Protein 3FEI (pdb70)

Organism: Homo sapiens (NCBI:txid9606)

B-factor: mean 52.92, std 10.83, range [32.04, 106.01]

Foldseek 3Di:
DPPCQLVQLLVLLVVQDLDFLVNLCVLVCAQEDQDDVSQPVVHVDDLQNVLVQVLVVLVSQLVSLLSSQCRRPPRVVDDPVQNCLLSLQLSQLLVLLRQLSQDDLFFGADPSSNHTYGLVSLCPDDPPRSVQCPVSNVLSHVSVVLVDGSSLSSLLSNLSRLDLPRPPHDCSPSSVVSNVSSLVVSVVVCCVVPVPCPCSSVVSVVSSVVSSVVVVVNLVRLVVCCVPPPSHDHDPVVCVSSPPDD/DVVVVVVD

InterPro domains:
  IPR000536 Nuclear hormone receptor, ligand-binding domain [PF00104] (270-448)
  IPR000536 Nuclear hormone receptor, ligand-binding domain [PS51843] (239-466)
  IPR000536 Nuclear hormone receptor, ligand-binding domain [SM00430] (278-437)
  IPR001628 Zinc finger, nuclear hormone receptor-type [PF00105] (101-167)
  IPR001628 Zinc finger, nuclear hormone receptor-type [PR00047] (102-118)
  IPR001628 Zinc finger, nuclear hormone receptor-type [PR00047] (118-133)
  IPR001628 Zinc finger, nuclear hormone receptor-type [PR00047] (150-158)
  IPR001628 Zinc finger, nuclear hormone receptor-type [PR00047] (158-166)
  IPR001628 Zinc finger, nuclear hormone receptor-type [PS00031] (102-128)
  IPR001628 Zinc finger, nuclear hormone receptor-type [PS51030] (99-173)
  IPR001628 Zinc finger, nuclear hormone receptor-type [SM00399] (99-169)
  IPR001723 Nuclear hormone receptor [PR00398] (162-172)
  IPR001723 Nuclear hormone receptor [PR00398] (279-300)
  IPR001723 Nuclear hormone receptor [PR00398] (300-316)
  IPR001723 Nuclear hormone receptor [PR00398] (368-383)
  IPR001723 Nuclear hormone receptor [PR00398] (425-442)
  IPR003074 Peroxisome proliferator-activated receptor [PR01288] (192-206)
  IPR003074 Peroxisome proliferator-activated receptor [PR01288] (206-225)
  IPR003074 Peroxisome proliferator-activated receptor [PR01288] (318-331)
  IPR003074 Peroxisome proliferator-activated receptor [PR01288] (335-350)

Nearest PDB structures (foldseek):
  3fei-assembly1_A  TM=1.004E+00  e=3.964E-35  Homo sapiens
  3g8i-assembly1_A  TM=1.002E+00  e=1.044E-31  Homo sapiens
  2rew-assembly1_A  TM=9.912E-01  e=1.569E-31  Homo sapiens
  7bq1-assembly1_A  TM=9.887E-01  e=1.433E-31  Homo sapiens
  6lxc-assembly1_A  TM=9.859E-01  e=2.700E-31  Homo sapiens

Radius of gyration: 18.12 Å; Cα contacts (8 Å, |Δi|>4): 294; chains: 2; bounding box: 44×36×51 Å

Secondary structure (DSSP, 8-state):
--SSHHHHHHHHHHHH-S--HHHHHHHH--EEE-SHHHHHHH---HHHHHHHHHHHHHHHHHHHHHHHHHTSTTTTTS-HHHHHHHHHHHHHHHHHHHHGGGB-SSEEEEGGGTEEEEHHHHHTSSTTGGGSSHHHHHHHHHHHTT---HHHHHHHHHHHHS-TTSTT-S-HHHHHHHHHHHHHHHHHHHHHHSTT-TTHHHHHHHHHHHHHHHHHHHHHHHHHHHHH-TT----HHHHHHHTT--/-HHHHHH-

Sequence (254 aa):
DLKSLAKRIYEAYLKNFNMNKVKARVILSPFVIHDMETLCMAEKEAEVRIFHCCQCTSVETVTELTEFAKAIPGFANLDLNDQVTLLKYGVYEAIFAMLSSVMNKDGMLVAYGNGFITREFLKSLRKPFCDIMEPKFDFAMKFNALELDDSDISLFVAAIICCGDRPGLLNVGHIEKMQEGIVHVLRLHLQSNHPDDIFLFPKLLQKMADLRQLVTEHAQLVQIIKKTESDAALHPLLQEIYRDMYHQLLRYLL

CATH classification: 1.10.565.10

Structure (mmCIF, N/CA/C/O backbone):
data_3FEI
#
_entry.id   3FEI
#
_cell.length_a   42.528
_cell.length_b   75.705
_cell.length_c   97.891
_cell.angle_alpha   90.00
_cell.angle_beta   90.00
_cell.angle_gamma   90.00
#
_symmetry.space_group_name_H-M   'P 21 21 21'
#
loop_
_entity.id
_entity.type
_entity.pdbx_description
1 polymer 'Peroxisome proliferator-activated receptor alpha'
2 polymer 'Peptide motif 5 of Nuclear receptor coactivator 1'
3 non-polymer '(2S)-3-(4-{[2-(4-chlorophenyl)-1,3-thiazol-4-yl]methoxy}-2-methylphenyl)-2-ethoxypropanoic acid'
4 water water
#
loop_
_atom_site.group_PDB
_atom_site.id
_atom_site.type_symbol
_atom_site.label_atom_id
_atom_site.label_alt_id
_atom_site.label_comp_id
_atom_site.label_asym_id
_atom_site.label_entity_id
_atom_site.label_seq_id
_atom_site.pdbx_PDB_ins_code
_atom_site.Cartn_x
_atom_site.Cartn_y
_atom_site.Cartn_z
_atom_site.occupancy
_atom_site.B_iso_or_equiv
_atom_site.auth_seq_id
_atom_site.auth_comp_id
_atom_site.auth_asym_id
_atom_site.auth_atom_id
_atom_site.pdbx_PDB_model_num
ATOM 1 N N . ASP A 1 1 ? 34.150 21.100 -1.257 1.00 73.71 202 ASP A N 1
ATOM 2 C CA . ASP A 1 1 ? 33.118 21.370 -0.199 1.00 73.70 202 ASP A CA 1
ATOM 3 C C . ASP A 1 1 ? 33.544 20.949 1.238 1.00 73.15 202 ASP A C 1
ATOM 4 O O . ASP A 1 1 ? 34.713 20.592 1.486 1.00 73.13 202 ASP A O 1
ATOM 9 N N . LEU A 1 2 ? 32.584 20.982 2.165 1.00 72.07 203 LEU A N 1
ATOM 10 C CA . LEU A 1 2 ? 32.876 21.018 3.601 1.00 70.90 203 LEU A CA 1
ATOM 11 C C . LEU A 1 2 ? 32.283 19.889 4.449 1.00 69.52 203 LEU A C 1
ATOM 12 O O . LEU A 1 2 ? 31.840 20.114 5.584 1.00 69.18 203 LEU A O 1
ATOM 17 N N . LYS A 1 3 ? 32.291 18.671 3.914 1.00 67.87 204 LYS A N 1
ATOM 18 C CA . LYS A 1 3 ? 31.804 17.517 4.677 1.00 66.06 204 LYS A CA 1
ATOM 19 C C . LYS A 1 3 ? 32.868 17.013 5.664 1.00 64.12 204 LYS A C 1
ATOM 20 O O . LYS A 1 3 ? 32.537 16.368 6.664 1.00 63.99 204 LYS A O 1
ATOM 26 N N . SER A 1 4 ? 34.133 17.335 5.383 1.00 61.66 205 SER A N 1
ATOM 27 C CA . SER A 1 4 ? 35.267 16.883 6.200 1.00 59.29 205 SER A CA 1
ATOM 28 C C . SER A 1 4 ? 35.841 17.974 7.121 1.00 57.72 205 SER A C 1
ATOM 29 O O . SER A 1 4 ? 36.781 17.719 7.881 1.00 57.24 205 SER A O 1
ATOM 32 N N . LEU A 1 5 ? 35.267 19.174 7.042 1.00 55.57 206 LEU A N 1
ATOM 33 C CA . LEU A 1 5 ? 35.788 20.374 7.709 1.00 54.24 206 LEU A CA 1
ATOM 34 C C . LEU A 1 5 ? 35.741 20.307 9.252 1.00 52.94 206 LEU A C 1
ATOM 35 O O . LEU A 1 5 ? 36.725 20.635 9.927 1.00 52.67 206 LEU A O 1
ATOM 40 N N . ALA A 1 6 ? 34.598 19.889 9.789 1.00 51.16 207 ALA A N 1
ATOM 41 C CA . ALA A 1 6 ? 34.412 19.751 11.221 1.00 50.04 207 ALA A CA 1
ATOM 42 C C . ALA A 1 6 ? 35.393 18.735 11.790 1.00 49.41 207 ALA A C 1
ATOM 43 O O . ALA A 1 6 ? 36.025 18.989 12.818 1.00 48.91 207 ALA A O 1
ATOM 45 N N . LYS A 1 7 ? 35.518 17.595 11.109 1.00 48.65 208 LYS A N 1
ATOM 46 C CA . LYS A 1 7 ? 36.423 16.529 11.521 1.00 48.25 208 LYS A CA 1
ATOM 47 C C . LYS A 1 7 ? 37.866 17.027 11.609 1.00 47.22 208 LYS A C 1
ATOM 48 O O . LYS A 1 7 ? 38.546 16.785 12.600 1.00 47.21 208 LYS A O 1
ATOM 54 N N . ARG A 1 8 ? 38.315 17.723 10.569 1.00 45.94 209 ARG A N 1
ATOM 55 C CA . ARG A 1 8 ? 39.671 18.250 10.513 1.00 45.12 209 ARG A CA 1
ATOM 56 C C . ARG A 1 8 ? 39.983 19.260 11.606 1.00 43.53 209 ARG A C 1
ATOM 57 O O . ARG A 1 8 ? 41.091 19.255 12.144 1.00 42.70 209 ARG A O 1
ATOM 65 N N . ILE A 1 9 ? 39.009 20.127 11.900 1.00 42.04 210 ILE A N 1
ATOM 66 C CA . ILE A 1 9 ? 39.168 21.212 12.873 1.00 40.66 210 ILE A CA 1
ATOM 67 C C . ILE A 1 9 ? 39.203 20.635 14.285 1.00 40.17 210 ILE A C 1
ATOM 68 O O . ILE A 1 9 ? 40.052 21.011 15.085 1.00 40.36 210 ILE A O 1
ATOM 73 N N . TYR A 1 10 ? 38.305 19.694 14.557 1.00 39.21 211 TYR A N 1
ATOM 74 C CA . TYR A 1 10 ? 38.225 19.029 15.841 1.00 38.98 211 TYR A CA 1
ATOM 75 C C . TYR A 1 10 ? 39.462 18.176 16.127 1.00 39.74 211 TYR A C 1
ATOM 76 O O . TYR A 1 10 ? 40.006 18.190 17.241 1.00 39.56 211 TYR A O 1
ATOM 85 N N . GLU A 1 11 ? 39.908 17.438 15.121 1.00 40.15 212 GLU A N 1
ATOM 86 C CA . GLU A 1 11 ? 41.123 16.662 15.244 1.00 40.83 212 GLU A CA 1
ATOM 87 C C . GLU A 1 11 ? 42.323 17.580 15.471 1.00 40.14 212 GLU A C 1
ATOM 88 O O . GLU A 1 11 ? 43.160 17.304 16.332 1.00 40.88 212 GLU A O 1
ATOM 94 N N . ALA A 1 12 ? 42.396 18.687 14.738 1.00 39.21 213 ALA A N 1
ATOM 95 C CA . ALA A 1 12 ? 43.477 19.655 14.938 1.00 38.63 213 ALA A CA 1
ATOM 96 C C . ALA A 1 12 ? 43.478 20.247 16.356 1.00 38.39 213 ALA A C 1
ATOM 97 O O . ALA A 1 12 ? 44.537 20.559 16.904 1.00 38.75 213 ALA A O 1
ATOM 99 N N . TYR A 1 13 ? 42.289 20.428 16.923 1.00 38.02 214 TYR A N 1
ATOM 100 C CA . TYR A 1 13 ? 42.118 21.000 18.250 1.00 37.82 214 TYR A CA 1
ATOM 101 C C . TYR A 1 13 ? 42.609 20.019 19.304 1.00 37.88 214 TYR A C 1
ATOM 102 O O . TYR A 1 13 ? 43.371 20.392 20.179 1.00 38.46 214 TYR A O 1
ATOM 111 N N . LEU A 1 14 ? 42.180 18.768 19.207 1.00 37.89 215 LEU A N 1
ATOM 112 C CA . LEU A 1 14 ? 42.593 17.737 20.145 1.00 38.20 215 LEU A CA 1
ATOM 113 C C . LEU A 1 14 ? 44.106 17.471 20.137 1.00 38.75 215 LEU A C 1
ATOM 114 O O . LEU A 1 14 ? 44.711 17.281 21.210 1.00 38.22 215 LEU A O 1
ATOM 119 N N . LYS A 1 15 ? 44.707 17.492 18.946 1.00 39.41 216 LYS A N 1
ATOM 120 C CA . LYS A 1 15 ? 46.146 17.250 18.772 1.00 40.61 216 LYS A CA 1
ATOM 121 C C . LYS A 1 15 ? 47.034 18.385 19.256 1.00 41.20 216 LYS A C 1
ATOM 122 O O . LYS A 1 15 ? 48.170 18.156 19.678 1.00 41.28 216 LYS A O 1
ATOM 128 N N . ASN A 1 16 ? 46.536 19.614 19.170 1.00 41.83 217 ASN A N 1
ATOM 129 C CA . ASN A 1 16 ? 47.395 20.773 19.387 1.00 42.36 217 ASN A CA 1
ATOM 130 C C . ASN A 1 16 ? 47.283 21.427 20.745 1.00 42.39 217 ASN A C 1
ATOM 131 O O . ASN A 1 16 ? 48.177 22.158 21.141 1.00 42.24 217 ASN A O 1
ATOM 136 N N . PHE A 1 17 ? 46.188 21.189 21.456 1.00 43.12 218 PHE A N 1
ATOM 137 C CA . PHE A 1 17 ? 45.988 21.874 22.735 1.00 44.11 218 PHE A CA 1
ATOM 138 C C . PHE A 1 17 ? 46.195 20.924 23.904 1.00 45.40 218 PHE A C 1
ATOM 139 O O . PHE A 1 17 ? 45.412 19.997 24.084 1.00 45.88 218 PHE A O 1
ATOM 147 N N . ASN A 1 18 ? 47.260 21.151 24.681 1.00 47.33 219 ASN A N 1
ATOM 148 C CA . ASN A 1 18 ? 47.583 20.306 25.849 1.00 48.86 219 ASN A CA 1
ATOM 149 C C . ASN A 1 18 ? 46.417 20.188 26.829 1.00 48.61 219 ASN A C 1
ATOM 150 O O . ASN A 1 18 ? 46.180 19.131 27.396 1.00 49.09 219 ASN A O 1
ATOM 155 N N . MET A 1 19 ? 45.664 21.267 26.985 1.00 48.72 220 MET A N 1
ATOM 156 C CA . MET A 1 19 ? 44.469 21.255 27.829 1.00 49.01 220 MET A CA 1
ATOM 157 C C . MET A 1 19 ? 43.193 21.307 26.984 1.00 48.87 220 MET A C 1
ATOM 158 O O . MET A 1 19 ? 43.136 22.038 25.990 1.00 49.45 220 MET A O 1
ATOM 163 N N . ASN A 1 20 ? 42.191 20.516 27.370 1.00 48.59 221 ASN A N 1
ATOM 164 C CA . ASN A 1 20 ? 40.841 20.589 26.786 1.00 48.09 221 ASN A CA 1
ATOM 165 C C . ASN A 1 20 ? 39.745 20.494 27.848 1.00 47.84 221 ASN A C 1
ATOM 166 O O . ASN A 1 20 ? 40.039 20.329 29.036 1.00 47.77 221 ASN A O 1
ATOM 171 N N . LYS A 1 21 ? 38.488 20.601 27.430 1.00 47.27 222 LYS A N 1
ATOM 172 C CA . LYS A 1 21 ? 37.406 20.655 28.397 1.00 46.93 222 LYS A CA 1
ATOM 173 C C . LYS A 1 21 ? 37.186 19.336 29.147 1.00 46.96 222 LYS A C 1
ATOM 174 O O . LYS A 1 21 ? 36.873 19.366 30.327 1.00 46.12 222 LYS A O 1
ATOM 180 N N . VAL A 1 22 ? 37.369 18.191 28.482 1.00 47.21 223 VAL A N 1
ATOM 181 C CA . VAL A 1 22 ? 37.241 16.906 29.184 1.00 47.68 223 VAL A CA 1
ATOM 182 C C . VAL A 1 22 ? 38.328 16.760 30.253 1.00 47.91 223 VAL A C 1
ATOM 183 O O . VAL A 1 22 ? 38.028 16.423 31.393 1.00 48.24 223 VAL A O 1
ATOM 187 N N . LYS A 1 23 ? 39.576 17.025 29.889 1.00 48.19 224 LYS A N 1
ATOM 188 C CA . LYS A 1 23 ? 40.676 16.975 30.843 1.00 48.90 224 LYS A CA 1
ATOM 189 C C . LYS A 1 23 ? 40.473 17.960 32.001 1.00 49.87 224 LYS A C 1
ATOM 190 O O . LYS A 1 23 ? 40.607 17.586 33.170 1.00 50.13 224 LYS A O 1
ATOM 196 N N . ALA A 1 24 ? 40.131 19.203 31.673 1.00 50.43 225 ALA A N 1
ATOM 197 C CA . ALA A 1 24 ? 39.951 20.239 32.677 1.00 51.33 225 ALA A CA 1
ATOM 198 C C . ALA A 1 24 ? 38.784 19.917 33.609 1.00 52.24 225 ALA A C 1
ATOM 199 O O . ALA A 1 24 ? 38.864 20.140 34.817 1.00 52.13 225 ALA A O 1
ATOM 201 N N . ARG A 1 25 ? 37.704 19.379 33.053 1.00 53.24 226 ARG A N 1
ATOM 202 C CA . ARG A 1 25 ? 36.534 19.106 33.869 1.00 54.60 226 ARG A CA 1
ATOM 203 C C . ARG A 1 25 ? 36.703 17.936 34.855 1.00 55.11 226 ARG A C 1
ATOM 204 O O . ARG A 1 25 ? 36.188 18.011 35.972 1.00 55.47 226 ARG A O 1
ATOM 212 N N . VAL A 1 26 ? 37.438 16.886 34.475 1.00 55.35 227 VAL A N 1
ATOM 213 C CA . VAL A 1 26 ? 37.647 15.761 35.396 1.00 55.72 227 VAL A CA 1
ATOM 214 C C . VAL A 1 26 ? 38.730 16.037 36.452 1.00 56.32 227 VAL A C 1
ATOM 215 O O . VAL A 1 26 ? 38.732 15.417 37.511 1.00 56.55 227 VAL A O 1
ATOM 219 N N . ILE A 1 27 ? 39.634 16.973 36.176 1.00 57.06 228 ILE A N 1
ATOM 220 C CA . ILE A 1 27 ? 40.571 17.427 37.200 1.00 57.71 228 ILE A CA 1
ATOM 221 C C . ILE A 1 27 ? 39.852 18.320 38.211 1.00 58.64 228 ILE A C 1
ATOM 222 O O . ILE A 1 27 ? 40.044 18.167 39.419 1.00 59.07 228 ILE A O 1
ATOM 227 N N . LEU A 1 28 ? 39.019 19.238 37.719 1.00 59.46 229 LEU A N 1
ATOM 228 C CA . LEU A 1 28 ? 38.270 20.152 38.584 1.00 60.16 229 LEU A CA 1
ATOM 229 C C . LEU A 1 28 ? 37.154 19.460 39.379 1.00 61.02 229 LEU A C 1
ATOM 230 O O . LEU A 1 28 ? 36.885 19.836 40.521 1.00 60.97 229 LEU A O 1
ATOM 235 N N . SER A 1 29 ? 36.520 18.458 38.768 1.00 61.77 230 SER A N 1
ATOM 236 C CA . SER A 1 29 ? 35.282 17.877 39.284 1.00 62.64 230 SER A CA 1
ATOM 237 C C . SER A 1 29 ? 35.432 16.386 39.565 1.00 62.98 230 SER A C 1
ATOM 238 O O . SER A 1 29 ? 36.136 15.671 38.845 1.00 63.34 230 SER A O 1
ATOM 241 N N . PRO A 1 37 ? 45.274 18.546 42.445 1.00 72.76 238 PRO A N 1
ATOM 242 C CA . PRO A 1 37 ? 45.897 19.845 42.177 1.00 72.46 238 PRO A CA 1
ATOM 243 C C . PRO A 1 37 ? 46.280 20.616 43.451 1.00 72.32 238 PRO A C 1
ATOM 244 O O . PR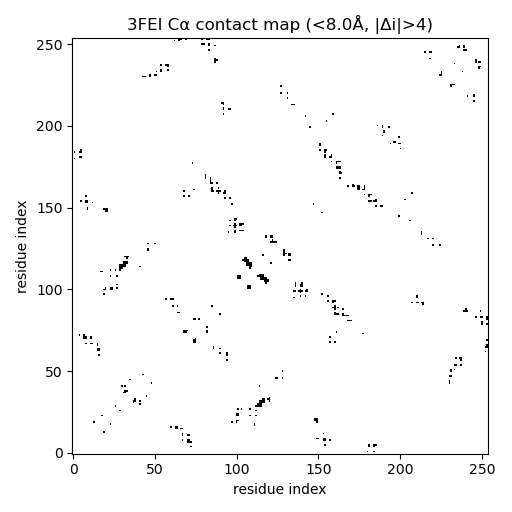O A 1 37 ? 45.462 20.770 44.366 1.00 72.10 238 PRO A O 1
ATOM 248 N N . PHE A 1 38 ? 47.525 21.089 43.487 1.00 72.23 239 PHE A N 1
ATOM 249 C CA . PHE A 1 38 ? 48.044 21.937 44.565 1.00 72.02 239 PHE A CA 1
ATOM 250 C C . PHE A 1 38 ? 47.339 23.297 44.580 1.00 71.66 239 PHE A C 1
ATOM 251 O O . PHE A 1 38 ? 47.348 24.022 43.578 1.00 71.61 239 PHE A O 1
ATOM 259 N N . VAL A 1 39 ? 46.740 23.641 45.718 1.00 71.20 240 VAL A N 1
ATOM 260 C CA . VAL A 1 39 ? 45.998 24.899 45.851 1.00 70.65 240 VAL A CA 1
ATOM 261 C C . VAL A 1 39 ? 46.914 26.086 46.160 1.00 70.61 240 VAL A C 1
ATOM 262 O O . VAL A 1 39 ? 47.752 26.015 47.062 1.00 70.17 240 VAL A O 1
ATOM 266 N N . ILE A 1 40 ? 46.752 27.159 45.384 1.00 70.50 241 ILE A N 1
ATOM 267 C CA . ILE A 1 40 ? 47.404 28.435 45.663 1.00 70.46 241 ILE A CA 1
ATOM 268 C C . ILE A 1 40 ? 46.355 29.427 46.171 1.00 70.76 241 ILE A C 1
ATOM 269 O O . ILE A 1 40 ? 45.462 29.849 45.420 1.00 70.54 241 ILE A O 1
ATOM 274 N N . HIS A 1 41 ? 46.464 29.775 47.455 1.00 71.01 242 HIS A N 1
ATOM 275 C CA . HIS A 1 41 ? 45.463 30.607 48.139 1.00 71.36 242 HIS A CA 1
ATOM 276 C C . HIS A 1 41 ? 46.105 31.759 48.916 1.00 71.41 242 HIS A C 1
ATOM 277 O O . HIS A 1 41 ? 45.402 32.628 49.443 1.00 70.93 242 HIS A O 1
ATOM 284 N N . ASP A 1 42 ? 47.439 31.738 48.987 1.00 71.83 243 ASP A N 1
ATOM 285 C CA . ASP A 1 42 ? 48.235 32.764 49.668 1.00 72.18 243 ASP A CA 1
ATOM 286 C C . ASP A 1 42 ? 49.636 32.851 49.070 1.00 72.64 243 ASP A C 1
ATOM 287 O O . ASP A 1 42 ? 49.956 32.133 48.118 1.00 72.66 243 ASP A O 1
ATOM 292 N N . MET A 1 43 ? 50.466 33.719 49.646 1.00 73.47 244 MET A N 1
ATOM 293 C CA . MET A 1 43 ? 51.848 33.926 49.195 1.00 74.29 244 MET A CA 1
ATOM 294 C C . MET A 1 43 ? 52.778 32.724 49.388 1.00 74.59 244 MET A C 1
ATOM 295 O O . MET A 1 43 ? 53.617 32.441 48.531 1.00 74.51 244 MET A O 1
ATOM 300 N N . GLU A 1 44 ? 52.627 32.025 50.510 1.00 75.22 245 GLU A N 1
ATOM 301 C CA . GLU A 1 44 ? 53.435 30.836 50.802 1.00 75.81 245 GLU A CA 1
ATOM 302 C C . GLU A 1 44 ? 53.184 29.721 49.779 1.00 75.82 245 GLU A C 1
ATOM 303 O O . GLU A 1 44 ? 54.133 29.108 49.277 1.00 75.84 245 GLU A O 1
ATOM 309 N N . THR A 1 45 ? 51.910 29.470 49.473 1.00 76.03 246 THR A N 1
ATOM 310 C CA . THR A 1 45 ? 51.535 28.484 48.445 1.00 76.19 246 THR A CA 1
ATOM 311 C C . THR A 1 45 ? 51.985 28.893 47.037 1.00 76.35 246 THR A C 1
ATOM 312 O O . THR A 1 45 ? 52.395 28.043 46.236 1.00 76.46 246 THR A O 1
ATOM 316 N N . LEU A 1 46 ? 51.931 30.194 46.752 1.00 76.35 247 LEU A N 1
ATOM 317 C CA . LEU A 1 46 ? 52.463 30.724 45.503 1.00 76.55 247 LEU A CA 1
ATOM 318 C C . LEU A 1 46 ? 53.945 30.373 45.305 1.00 76.82 247 LEU A C 1
ATOM 319 O O . LEU A 1 46 ? 54.365 30.021 44.196 1.00 76.82 247 LEU A O 1
ATOM 324 N N . CYS A 1 47 ? 54.720 30.460 46.387 1.00 77.09 248 CYS A N 1
ATOM 325 C CA . CYS A 1 47 ? 56.171 30.247 46.346 1.00 77.17 248 CYS A CA 1
ATOM 326 C C . CYS A 1 47 ? 56.572 28.775 46.252 1.00 77.50 248 CYS A C 1
ATOM 327 O O . CYS A 1 47 ? 57.585 28.453 45.626 1.00 77.46 248 CYS A O 1
ATOM 330 N N . MET A 1 48 ? 55.788 27.900 46.885 1.00 77.93 249 MET A N 1
ATOM 331 C CA . MET A 1 48 ? 55.926 26.443 46.734 1.00 78.53 249 MET A CA 1
ATOM 332 C C . MET A 1 48 ? 55.713 25.994 45.282 1.00 78.59 249 MET A C 1
ATOM 333 O O . MET A 1 48 ? 56.476 25.178 44.757 1.00 78.44 249 MET A O 1
ATOM 338 N N . ALA A 1 49 ? 54.673 26.539 44.648 1.00 78.82 250 ALA A N 1
ATOM 339 C CA . ALA A 1 49 ? 54.328 26.218 43.259 1.00 79.10 250 ALA A CA 1
ATOM 340 C C . ALA A 1 49 ? 55.280 26.874 42.255 1.00 79.39 250 ALA A C 1
ATOM 341 O O . ALA A 1 49 ? 55.354 26.465 41.095 1.00 79.51 250 ALA A O 1
ATOM 343 N N . GLU A 1 50 ? 56.010 27.885 42.722 1.00 79.84 251 GLU A N 1
ATOM 344 C CA . GLU A 1 50 ? 56.910 28.684 41.892 1.00 80.07 251 GLU A CA 1
ATOM 345 C C . GLU A 1 50 ? 58.301 28.057 41.771 1.00 79.93 251 GLU A C 1
ATOM 346 O O . GLU A 1 50 ? 58.482 27.024 41.123 1.00 79.76 251 GLU A O 1
ATOM 352 N N . LYS A 1 65 ? 61.620 40.947 42.289 1.00 72.65 266 LYS A N 1
ATOM 353 C CA . LYS A 1 65 ? 60.877 39.720 41.992 1.00 72.60 266 LYS A CA 1
ATOM 354 C C . LYS A 1 65 ? 59.597 39.619 42.841 1.00 72.13 266 LYS A C 1
ATOM 355 O O . LYS A 1 65 ? 59.399 38.631 43.550 1.00 72.22 266 LYS A O 1
ATOM 361 N N . GLU A 1 66 ? 58.742 40.642 42.767 1.00 71.60 267 GLU A N 1
ATOM 362 C CA . GLU A 1 66 ? 57.521 40.737 43.587 1.00 71.23 267 GLU A CA 1
ATOM 363 C C . GLU A 1 66 ? 56.422 39.744 43.163 1.00 71.08 267 GLU A C 1
ATOM 364 O O . GLU A 1 66 ? 56.435 39.236 42.035 1.00 71.32 267 GLU A O 1
ATOM 370 N N . ALA A 1 67 ? 55.474 39.486 44.068 1.00 70.47 268 ALA A N 1
ATOM 371 C CA . ALA A 1 67 ? 54.370 38.542 43.840 1.00 69.84 268 ALA A CA 1
ATOM 372 C C . ALA A 1 67 ? 53.541 38.845 42.584 1.00 69.36 268 ALA A C 1
ATOM 373 O O . ALA A 1 67 ? 53.657 38.137 41.578 1.00 69.45 268 ALA A O 1
ATOM 375 N N . GLU A 1 68 ? 52.714 39.889 42.651 1.00 68.47 269 GLU A N 1
ATOM 376 C CA . GLU A 1 68 ? 51.857 40.304 41.531 1.00 67.60 269 GLU A CA 1
ATOM 377 C C . GLU A 1 68 ? 52.579 40.270 40.178 1.00 67.11 269 GLU A C 1
ATOM 378 O O . GLU A 1 68 ? 52.012 39.831 39.174 1.00 67.04 269 GLU A O 1
ATOM 384 N N . VAL A 1 69 ? 53.828 40.727 40.175 1.00 66.31 270 VAL A N 1
ATOM 385 C CA . VAL A 1 69 ? 54.668 40.782 38.980 1.00 65.84 270 VAL A CA 1
ATOM 386 C C . VAL A 1 69 ? 55.046 39.388 38.465 1.00 65.64 270 VAL A C 1
ATOM 387 O O . VAL A 1 69 ? 55.252 39.188 37.261 1.00 65.65 270 VAL A O 1
ATOM 391 N N . ARG A 1 70 ? 55.150 38.433 39.384 1.00 65.35 271 ARG A N 1
ATOM 392 C CA . ARG A 1 70 ? 55.496 37.055 39.034 1.00 64.76 271 ARG A CA 1
ATOM 393 C C . ARG A 1 70 ? 54.278 36.277 38.510 1.00 63.93 271 ARG A C 1
ATOM 394 O O . ARG A 1 70 ? 54.431 35.371 37.695 1.00 64.06 271 ARG A O 1
ATOM 402 N N . ILE A 1 71 ? 53.084 36.648 38.971 1.00 62.74 272 ILE A N 1
ATOM 403 C CA . ILE A 1 71 ? 51.828 36.125 38.428 1.00 61.91 272 ILE A CA 1
ATOM 404 C C . ILE A 1 71 ? 51.564 36.650 37.001 1.00 61.40 272 ILE A C 1
ATOM 405 O O . ILE A 1 71 ? 51.201 35.884 36.095 1.00 61.50 272 ILE A O 1
ATOM 410 N N . PHE A 1 72 ? 51.755 37.957 36.830 1.00 60.40 273 PHE A N 1
ATOM 411 C CA . PHE A 1 72 ? 51.709 38.641 35.545 1.00 59.21 273 PHE A CA 1
ATOM 412 C C . PHE A 1 72 ? 52.609 37.928 34.537 1.00 58.96 273 PHE A C 1
ATOM 413 O O . PHE A 1 72 ? 52.203 37.679 33.398 1.00 58.47 273 PHE A O 1
ATOM 421 N N . HIS A 1 73 ? 53.825 37.594 34.974 1.00 58.63 274 HIS A N 1
ATOM 422 C CA . HIS A 1 73 ? 54.809 36.897 34.141 1.00 58.73 274 HIS A CA 1
ATOM 423 C C . HIS A 1 73 ? 54.349 35.477 33.798 1.00 58.00 274 HIS A C 1
ATOM 424 O O . HIS A 1 73 ? 54.640 34.985 32.712 1.00 58.01 274 HIS A O 1
ATOM 431 N N . CYS A 1 74 ? 53.636 34.842 34.731 1.00 57.41 275 CYS A N 1
ATOM 432 C CA . CYS A 1 74 ? 53.122 33.472 34.583 1.00 57.09 275 CYS A CA 1
ATOM 433 C C . CYS A 1 74 ? 52.004 33.357 33.550 1.00 56.00 275 CYS A C 1
ATOM 434 O O . CYS A 1 74 ? 51.949 32.389 32.790 1.00 56.10 275 CYS A O 1
ATOM 437 N N . CYS A 1 75 ? 51.095 34.331 33.556 1.00 54.71 276 CYS A N 1
ATOM 438 C CA . CYS A 1 75 ? 50.039 34.420 32.553 1.00 53.26 276 CYS A CA 1
ATOM 439 C C . CYS A 1 75 ? 50.630 34.574 31.148 1.00 52.62 276 CYS A C 1
ATOM 440 O O . CYS A 1 75 ? 50.165 33.952 30.202 1.00 51.90 276 CYS A O 1
ATOM 443 N N . GLN A 1 76 ? 51.674 35.384 31.026 1.00 52.19 277 GLN A N 1
ATOM 444 C CA . GLN A 1 76 ? 52.367 35.554 29.751 1.00 52.17 277 GLN A CA 1
ATOM 445 C C . GLN A 1 76 ? 52.913 34.244 29.220 1.00 51.85 277 GLN A C 1
ATOM 446 O O . GLN A 1 76 ? 52.745 33.938 28.043 1.00 52.15 277 GLN A O 1
ATOM 452 N N . CYS A 1 77 ? 53.571 33.476 30.089 1.00 51.02 278 CYS A N 1
ATOM 453 C CA . CYS A 1 77 ? 54.104 32.178 29.703 1.00 50.57 278 CYS A CA 1
ATOM 454 C C . CYS A 1 77 ? 53.021 31.296 29.084 1.00 49.11 278 CYS A C 1
ATOM 455 O O . CYS A 1 77 ? 53.210 30.772 27.979 1.00 48.90 278 CYS A O 1
ATOM 458 N N . THR A 1 78 ? 51.893 31.165 29.788 1.00 47.47 279 THR A N 1
ATOM 459 C CA . THR A 1 78 ? 50.725 30.422 29.310 1.00 46.16 279 THR A CA 1
ATOM 460 C C . THR A 1 78 ? 50.224 30.947 27.960 1.00 45.27 279 THR A C 1
ATOM 461 O O . THR A 1 78 ? 50.056 30.164 27.014 1.00 45.20 279 THR A O 1
ATOM 465 N N . SER A 1 79 ? 50.029 32.264 27.868 1.00 43.81 280 SER A N 1
ATOM 466 C CA . SER A 1 79 ? 49.683 32.924 26.600 1.00 42.79 280 SER A CA 1
ATOM 467 C C . SER A 1 79 ? 50.610 32.543 25.480 1.00 42.42 280 SER A C 1
ATOM 468 O O . SER A 1 79 ? 50.138 32.175 24.401 1.00 42.35 280 SER A O 1
ATOM 471 N N . VAL A 1 80 ? 51.919 32.662 25.733 1.00 41.80 281 VAL A N 1
ATOM 472 C CA . VAL A 1 80 ? 52.947 32.347 24.742 1.00 41.67 281 VAL A CA 1
ATOM 473 C C . VAL A 1 80 ? 52.819 30.894 24.277 1.00 41.50 281 VAL A C 1
ATOM 474 O O . VAL A 1 80 ? 52.853 30.617 23.068 1.00 41.61 281 VAL A O 1
ATOM 478 N N . GLU A 1 81 ? 52.642 29.977 25.227 1.00 40.91 282 GLU A N 1
ATOM 479 C CA . GLU A 1 81 ? 52.465 28.572 24.890 1.00 41.20 282 GLU A CA 1
ATOM 480 C C . GLU A 1 81 ? 51.185 28.352 24.077 1.00 40.75 282 GLU A C 1
ATOM 481 O O . GLU A 1 81 ? 51.220 27.676 23.053 1.00 40.76 282 GLU A O 1
ATOM 487 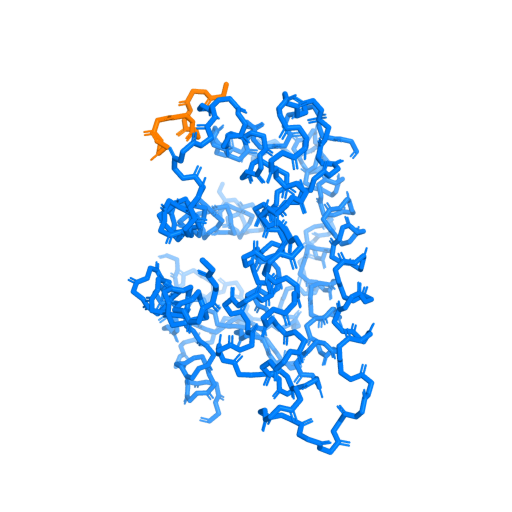N N . THR A 1 82 ? 50.076 28.946 24.525 1.00 39.84 283 THR A N 1
ATOM 488 C CA . THR A 1 82 ? 48.788 28.820 23.850 1.00 39.14 283 THR A CA 1
ATOM 489 C C . THR A 1 82 ? 48.813 29.349 22.405 1.00 38.80 283 THR A C 1
ATOM 490 O O . THR A 1 82 ? 48.240 28.734 21.513 1.00 37.50 283 THR A O 1
ATOM 494 N N . VAL A 1 83 ? 49.498 30.477 22.192 1.00 38.89 284 VAL A N 1
ATOM 495 C CA . VAL A 1 83 ? 49.673 31.070 20.865 1.00 38.52 284 VAL A CA 1
ATOM 496 C C . VAL A 1 83 ? 50.411 30.092 19.961 1.00 38.88 284 VAL A C 1
ATOM 497 O O . VAL A 1 83 ? 50.050 29.890 18.790 1.00 38.33 284 VAL A O 1
ATOM 501 N N . THR A 1 84 ? 51.457 29.498 20.536 1.00 39.36 285 THR A N 1
ATOM 502 C CA . THR A 1 84 ? 52.239 28.444 19.925 1.00 39.43 285 THR A CA 1
ATOM 503 C C . THR A 1 84 ? 51.303 27.314 19.472 1.00 39.09 285 THR A C 1
ATOM 504 O O . THR A 1 84 ? 51.360 26.883 18.317 1.00 39.18 285 THR A O 1
ATOM 508 N N . GLU A 1 85 ? 50.412 26.882 20.359 1.00 38.60 286 GLU A N 1
ATOM 509 C CA . GLU A 1 85 ? 49.399 25.876 20.006 1.00 38.86 286 GLU A CA 1
ATOM 510 C C . GLU A 1 85 ? 48.369 26.351 18.962 1.00 38.15 286 GLU A C 1
ATOM 511 O O . GLU A 1 85 ? 47.989 25.588 18.071 1.00 38.29 286 GLU A O 1
ATOM 517 N N . LEU A 1 86 ? 47.939 27.609 19.077 1.00 37.97 287 LEU A N 1
ATOM 518 C CA . LEU A 1 86 ? 46.938 28.223 18.190 1.00 37.71 287 LEU A CA 1
ATOM 519 C C . LEU A 1 86 ? 47.445 28.362 16.748 1.00 38.27 287 LEU A C 1
ATOM 520 O O . LEU A 1 86 ? 46.673 28.239 15.786 1.00 38.13 287 LEU A O 1
ATOM 525 N N . THR A 1 87 ? 48.746 28.637 16.624 1.00 38.83 288 THR A N 1
ATOM 526 C CA . THR A 1 87 ? 49.450 28.746 15.338 1.00 39.62 288 THR A CA 1
ATOM 527 C C . THR A 1 87 ? 49.418 27.420 14.578 1.00 39.32 288 THR A C 1
ATOM 528 O O . THR A 1 87 ? 49.076 27.383 13.396 1.00 38.80 288 THR A O 1
ATOM 532 N N . GLU A 1 88 ? 49.740 26.338 15.285 1.00 39.64 289 GLU A N 1
ATOM 533 C CA . GLU A 1 88 ? 49.636 24.984 14.737 1.00 40.09 289 GLU A CA 1
ATOM 534 C C . GLU A 1 88 ? 48.193 24.597 14.383 1.00 40.15 289 GLU A C 1
ATOM 535 O O . GLU A 1 88 ? 47.930 24.156 13.252 1.00 40.34 289 GLU A O 1
ATOM 541 N N . PHE A 1 89 ? 47.267 24.758 15.340 1.00 39.24 290 PHE A N 1
ATOM 542 C CA . PHE A 1 89 ? 45.833 24.594 15.067 1.00 38.26 290 PHE A CA 1
ATOM 543 C C . PHE A 1 89 ? 45.399 25.358 13.814 1.00 38.69 290 PHE A C 1
ATOM 544 O O . PHE A 1 89 ? 44.725 24.795 12.966 1.00 37.94 290 PHE A O 1
ATOM 552 N N . ALA A 1 90 ? 45.786 26.628 13.684 1.00 39.67 291 ALA A N 1
ATOM 553 C CA . ALA A 1 90 ? 45.383 27.411 12.495 1.00 40.96 291 ALA A CA 1
ATOM 554 C C . ALA A 1 90 ? 45.909 26.818 11.194 1.00 41.98 291 ALA A C 1
ATOM 555 O O . ALA A 1 90 ? 45.160 26.718 10.219 1.00 42.30 291 ALA A O 1
ATOM 557 N N . LYS A 1 91 ? 47.185 26.425 11.177 1.00 43.26 292 LYS A N 1
ATOM 558 C CA . LYS A 1 91 ? 47.800 25.865 9.963 1.00 45.02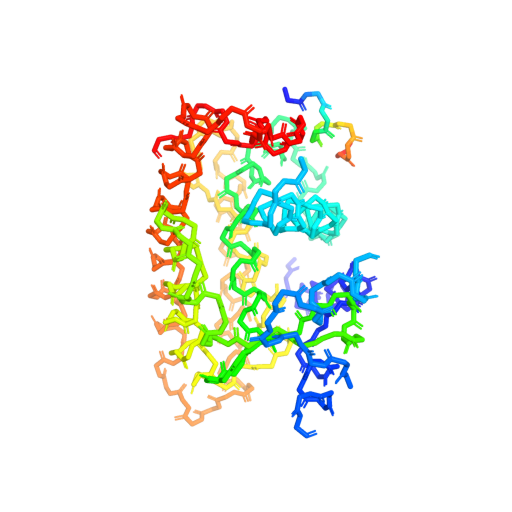 292 LYS A CA 1
ATOM 559 C C . LYS A 1 91 ? 47.035 24.651 9.464 1.00 45.53 292 LYS A C 1
ATOM 560 O O . LYS A 1 91 ? 46.972 24.400 8.261 1.00 45.86 292 LYS A O 1
ATOM 566 N N . ALA A 1 92 ? 46.409 23.937 10.399 1.00 46.37 293 ALA A N 1
ATOM 567 C CA . ALA A 1 92 ? 45.596 22.762 10.089 1.00 46.65 293 ALA A CA 1
ATOM 568 C C . ALA A 1 92 ? 44.147 23.067 9.684 1.00 47.10 293 ALA A C 1
ATOM 569 O O . ALA A 1 92 ? 43.432 22.159 9.252 1.00 47.22 293 ALA A O 1
ATOM 571 N N . ILE A 1 93 ? 43.705 24.313 9.822 1.00 47.58 294 ILE A N 1
ATOM 572 C CA . ILE A 1 93 ? 42.370 24.675 9.342 1.00 48.68 294 ILE A CA 1
ATOM 573 C C . ILE A 1 93 ? 42.410 24.751 7.807 1.00 49.86 294 ILE A C 1
ATOM 574 O O . ILE A 1 93 ? 43.169 25.551 7.249 1.00 49.68 294 ILE A O 1
ATOM 579 N N . PRO A 1 94 ? 41.600 23.911 7.124 1.00 51.09 295 PRO A N 1
ATOM 580 C CA . PRO A 1 94 ? 41.598 23.830 5.654 1.00 51.82 295 PRO A CA 1
ATOM 581 C C . PRO A 1 94 ? 41.485 25.201 4.989 1.00 52.18 295 PRO A C 1
ATOM 582 O O . PRO A 1 94 ? 40.529 25.937 5.248 1.00 52.73 295 PRO A O 1
ATOM 586 N N . GLY A 1 95 ? 42.465 25.539 4.156 1.00 52.66 296 GLY A N 1
ATOM 587 C CA . GLY A 1 95 ? 42.464 26.816 3.436 1.00 53.06 296 GLY A CA 1
ATOM 588 C C . GLY A 1 95 ? 43.332 27.896 4.062 1.00 53.52 296 GLY A C 1
ATOM 589 O O . GLY A 1 95 ? 43.695 28.859 3.382 1.00 54.17 296 GLY A O 1
ATOM 590 N N . PHE A 1 96 ? 43.681 27.724 5.341 1.00 53.38 297 PHE A N 1
ATOM 591 C CA . PHE A 1 96 ? 44.415 28.725 6.116 1.00 53.23 297 PHE A CA 1
ATOM 592 C C . PHE A 1 96 ? 45.882 28.857 5.710 1.00 54.19 297 PHE A C 1
ATOM 593 O O . PHE A 1 96 ? 46.403 29.969 5.615 1.00 53.87 297 PHE A O 1
ATOM 601 N N . ALA A 1 97 ? 46.549 27.724 5.508 1.00 55.57 298 ALA A N 1
ATOM 602 C CA . ALA A 1 97 ? 47.946 27.721 5.073 1.00 57.21 298 ALA A CA 1
ATOM 603 C C . ALA A 1 97 ? 48.100 28.195 3.619 1.00 58.10 298 ALA A C 1
ATOM 604 O O . ALA A 1 97 ? 49.207 28.500 3.184 1.00 58.51 298 ALA A O 1
ATOM 606 N N . ASN A 1 98 ? 46.980 28.260 2.892 1.00 59.12 299 ASN A N 1
ATOM 607 C CA . ASN A 1 98 ? 46.927 28.761 1.516 1.00 59.85 299 ASN A CA 1
ATOM 608 C C . ASN A 1 98 ? 46.934 30.292 1.421 1.00 60.29 299 ASN A C 1
ATOM 609 O O . ASN A 1 98 ? 47.128 30.849 0.337 1.00 60.68 299 ASN A O 1
ATOM 614 N N . LEU A 1 99 ? 46.695 30.967 2.545 1.00 60.40 300 LEU A N 1
ATOM 615 C CA . LEU A 1 99 ? 46.643 32.433 2.587 1.00 60.10 300 LEU A CA 1
ATOM 616 C C . LEU A 1 99 ? 48.033 33.036 2.564 1.00 60.13 300 LEU A C 1
ATOM 617 O O . LEU A 1 99 ? 49.008 32.373 2.937 1.00 59.83 300 LEU A O 1
ATOM 622 N N . ASP A 1 100 ? 48.121 34.301 2.154 1.00 60.07 301 ASP A N 1
ATOM 623 C CA . ASP A 1 100 ? 49.388 35.017 2.222 1.00 60.32 301 ASP A CA 1
ATOM 624 C C . ASP A 1 100 ? 49.909 35.043 3.651 1.00 60.02 301 ASP A C 1
ATOM 625 O O . ASP A 1 100 ? 49.153 35.252 4.602 1.00 60.00 301 ASP A O 1
ATOM 630 N N . LEU A 1 101 ? 51.213 34.843 3.790 1.00 59.64 302 LEU A N 1
ATOM 631 C CA . LEU A 1 101 ? 51.838 34.770 5.095 1.00 59.24 302 LEU A CA 1
ATOM 632 C C . LEU A 1 101 ? 51.560 35.996 5.973 1.00 58.79 302 LEU A C 1
ATOM 633 O O . LEU A 1 101 ? 51.528 35.889 7.205 1.00 59.00 302 LEU A O 1
ATOM 638 N N . ASN A 1 102 ? 51.342 37.147 5.334 1.00 57.68 303 ASN A N 1
ATOM 639 C CA . ASN A 1 102 ? 50.995 38.384 6.032 1.00 56.67 303 ASN A CA 1
ATOM 640 C C . ASN A 1 102 ? 49.542 38.394 6.525 1.00 55.41 303 ASN A C 1
ATOM 641 O O . ASN A 1 102 ? 49.220 39.053 7.516 1.00 55.21 303 ASN A O 1
ATOM 646 N N . ASP A 1 103 ? 48.675 37.674 5.816 1.00 53.62 304 ASP A N 1
ATOM 647 C CA . ASP A 1 103 ? 47.285 37.503 6.217 1.00 52.04 304 ASP A CA 1
ATOM 648 C C . ASP A 1 103 ? 47.130 36.515 7.373 1.00 50.73 304 ASP A C 1
ATOM 649 O O . ASP A 1 103 ? 46.239 36.670 8.211 1.00 50.44 304 ASP A O 1
ATOM 654 N N . GLN A 1 104 ? 47.990 35.501 7.396 1.00 49.17 305 GLN A N 1
ATOM 655 C CA . GLN A 1 104 ? 48.033 34.531 8.478 1.00 48.20 305 GLN A CA 1
ATOM 656 C C . GLN A 1 104 ? 48.505 35.209 9.760 1.00 47.20 305 GLN A C 1
ATOM 657 O O . GLN A 1 104 ? 48.059 34.853 10.855 1.00 46.98 305 GLN A O 1
ATOM 663 N N . VAL A 1 105 ? 49.389 36.195 9.611 1.00 45.86 306 VAL A N 1
ATOM 664 C CA . VAL A 1 105 ? 49.901 36.953 10.745 1.00 45.08 306 VAL A CA 1
ATOM 665 C C . VAL A 1 105 ? 48.804 37.849 11.315 1.00 44.57 306 VAL A C 1
ATOM 666 O O . VAL A 1 105 ? 48.544 37.823 12.510 1.00 44.28 306 VAL A O 1
ATOM 670 N N . THR A 1 106 ? 48.164 38.619 10.439 1.00 43.82 307 THR A N 1
ATOM 671 C CA . THR A 1 106 ? 47.013 39.450 10.788 1.00 43.33 307 THR A CA 1
ATOM 672 C C . THR A 1 106 ? 45.918 38.686 11.566 1.00 42.86 307 THR A C 1
ATOM 673 O O . THR A 1 106 ? 45.457 39.151 12.614 1.00 43.27 307 THR A O 1
ATOM 677 N N . LEU A 1 107 ? 45.534 37.518 11.064 1.00 42.10 308 LEU A N 1
ATOM 678 C CA . LEU A 1 107 ? 44.497 36.703 11.689 1.00 41.68 308 LEU A CA 1
ATOM 679 C C . LEU A 1 107 ? 44.849 36.214 13.117 1.00 41.42 308 LEU A C 1
ATOM 680 O O . LEU A 1 107 ? 44.047 36.348 14.044 1.00 40.92 308 LEU A O 1
ATOM 685 N N . LEU A 1 108 ? 46.051 35.676 13.281 1.00 41.15 309 LEU A N 1
ATOM 686 C CA . LEU A 1 108 ? 46.493 35.162 14.568 1.00 40.94 309 LEU A CA 1
ATOM 687 C C . LEU A 1 108 ? 46.720 36.314 15.523 1.00 40.95 309 LEU A C 1
ATOM 688 O O . LEU A 1 108 ? 46.387 36.231 16.704 1.00 40.77 309 LEU A O 1
ATOM 693 N N . LYS A 1 109 ? 47.268 37.398 14.987 1.00 40.88 310 LYS A N 1
ATOM 694 C CA . LYS A 1 109 ? 47.522 38.605 15.751 1.00 40.82 310 LYS A CA 1
ATOM 695 C C . LYS A 1 109 ? 46.223 39.126 16.386 1.00 40.44 310 LYS A C 1
ATOM 696 O O . LYS A 1 109 ? 46.208 39.478 17.551 1.00 40.63 310 LYS A O 1
ATOM 702 N N . TYR A 1 110 ? 45.142 39.157 15.617 1.00 40.26 311 TYR A N 1
ATOM 703 C CA . TYR A 1 110 ? 43.866 39.698 16.094 1.00 40.16 311 TYR A CA 1
ATOM 704 C C . TYR A 1 110 ? 42.883 38.679 16.700 1.00 39.28 311 TYR A C 1
ATOM 705 O O . TYR A 1 110 ? 41.958 39.064 17.400 1.00 39.66 311 TYR A O 1
ATOM 714 N N . GLY A 1 111 ? 43.070 37.393 16.429 1.00 38.13 312 GLY A N 1
ATOM 715 C CA . GLY A 1 111 ? 42.147 36.366 16.928 1.00 37.23 312 GLY A CA 1
ATOM 716 C C . GLY A 1 111 ? 42.620 35.653 18.193 1.00 36.74 312 GLY A C 1
ATOM 717 O O . GLY A 1 111 ? 41.832 35.047 18.926 1.00 35.93 312 GLY A O 1
ATOM 718 N N . VAL A 1 112 ? 43.912 35.778 18.467 1.00 35.94 313 VAL A N 1
ATOM 719 C CA . VAL A 1 112 ? 44.597 34.894 19.380 1.00 35.58 313 VAL A CA 1
ATOM 720 C C . VAL A 1 112 ? 44.113 35.049 20.834 1.00 35.24 313 VAL A C 1
ATOM 721 O O . VAL A 1 112 ? 43.801 34.047 21.496 1.00 34.71 313 VAL A O 1
ATOM 725 N N . TYR A 1 113 ? 43.991 36.293 21.301 1.00 34.88 314 TYR A N 1
ATOM 726 C CA . TYR A 1 113 ? 43.506 36.553 22.652 1.00 35.09 314 TYR A CA 1
ATOM 727 C C . TYR A 1 113 ? 42.010 36.260 22.841 1.00 35.30 314 TYR A C 1
ATOM 728 O O . TYR A 1 113 ? 41.586 35.866 23.949 1.00 35.62 314 TYR A O 1
ATOM 737 N N . GLU A 1 114 ? 41.219 36.459 21.782 1.00 34.43 315 GLU A N 1
ATOM 738 C CA . GLU A 1 114 ? 39.827 36.035 21.772 1.00 34.89 315 GLU A CA 1
ATOM 739 C C . GLU A 1 114 ? 39.749 34.519 21.947 1.00 34.64 315 GLU A C 1
ATOM 740 O O . GLU A 1 114 ? 38.917 34.015 22.716 1.00 34.75 315 GLU A O 1
ATOM 746 N N . ALA A 1 115 ? 40.620 33.791 21.245 1.00 34.14 316 ALA A N 1
ATOM 747 C CA . ALA A 1 115 ? 40.657 32.342 21.373 1.00 33.74 316 ALA A CA 1
ATOM 748 C C . ALA A 1 115 ? 41.154 31.900 22.761 1.00 33.61 316 ALA A C 1
ATOM 749 O O . ALA A 1 115 ? 40.629 30.967 23.338 1.00 33.38 316 ALA A O 1
ATOM 751 N N . ILE A 1 116 ? 42.152 32.591 23.293 1.00 33.77 317 ILE A N 1
ATOM 752 C CA . ILE A 1 116 ? 42.720 32.241 24.583 1.00 34.04 317 ILE A CA 1
ATOM 753 C C . ILE A 1 116 ? 41.654 32.281 25.680 1.00 34.65 317 ILE A C 1
ATOM 754 O O . ILE A 1 116 ? 41.488 31.309 26.411 1.00 34.90 317 ILE A O 1
ATOM 759 N N . PHE A 1 117 ? 40.916 33.386 25.778 1.00 35.86 318 PHE A N 1
ATOM 760 C CA . PHE A 1 117 ? 39.901 33.522 26.849 1.00 36.40 318 PHE A CA 1
ATOM 761 C C . PHE A 1 117 ? 38.663 32.671 26.675 1.00 36.64 318 PHE A C 1
ATOM 762 O O . PHE A 1 117 ? 38.011 32.343 27.665 1.00 36.95 318 PHE A O 1
ATOM 770 N N . ALA A 1 118 ? 38.336 32.314 25.432 1.00 36.45 319 ALA A N 1
ATOM 771 C CA . ALA A 1 118 ? 37.272 31.338 25.172 1.00 36.10 319 ALA A CA 1
ATOM 772 C C . ALA A 1 118 ? 37.693 29.930 25.628 1.00 36.18 319 ALA A C 1
ATOM 773 O O . ALA A 1 118 ? 36.899 29.194 26.236 1.00 36.19 319 ALA A O 1
ATOM 775 N N . MET A 1 119 ? 38.931 29.545 25.326 1.00 35.48 320 MET A N 1
ATOM 776 C CA . MET A 1 119 ? 39.439 28.264 25.798 1.00 35.81 320 MET A CA 1
ATOM 777 C C . MET A 1 119 ? 39.748 28.270 27.319 1.00 35.89 320 MET A C 1
ATOM 778 O O . MET A 1 119 ? 39.620 27.248 27.988 1.00 34.89 320 MET A O 1
ATOM 783 N N . LEU A 1 120 ? 40.142 29.425 27.849 1.00 36.60 321 LEU A N 1
ATOM 784 C CA . LEU A 1 120 ? 40.446 29.552 29.274 1.00 38.01 321 LEU A CA 1
ATOM 785 C C . LEU A 1 120 ? 39.211 29.295 30.151 1.00 38.60 321 LEU A C 1
ATOM 786 O O . LEU A 1 120 ? 39.342 28.829 31.277 1.00 39.12 321 LEU A O 1
ATOM 791 N N . SER A 1 121 ? 38.015 29.561 29.625 1.00 39.15 322 SER A N 1
ATOM 792 C CA . SER A 1 121 ? 36.785 29.255 30.344 1.00 39.69 322 SER A CA 1
ATOM 793 C C . SER A 1 121 ? 36.748 27.810 30.806 1.00 40.77 322 SER A C 1
ATOM 794 O O . SER A 1 121 ? 36.295 27.529 31.926 1.00 40.98 322 SER A O 1
ATOM 797 N N . SER A 1 122 ? 37.257 26.907 29.959 1.00 41.19 323 SER A N 1
ATOM 798 C CA . SER A 1 122 ? 37.255 25.467 30.228 1.00 41.98 323 SER A CA 1
ATOM 799 C C . SER A 1 122 ? 37.931 25.076 31.536 1.00 42.71 323 SER A C 1
ATOM 800 O O . SER A 1 122 ? 37.592 24.047 32.101 1.00 43.19 323 SER A O 1
ATOM 803 N N . VAL A 1 123 ? 38.900 25.870 31.995 1.00 44.09 324 VAL A N 1
ATOM 804 C CA . VAL A 1 123 ? 39.678 25.550 33.215 1.00 45.24 324 VAL A CA 1
ATOM 805 C C . VAL A 1 123 ? 39.231 26.341 34.451 1.00 46.41 324 VAL A C 1
ATOM 806 O O . VAL A 1 123 ? 39.904 26.305 35.488 1.00 46.47 324 VAL A O 1
ATOM 810 N N . MET A 1 124 ? 38.101 27.037 34.337 1.00 47.54 325 MET A N 1
ATOM 811 C CA . MET A 1 124 ? 37.611 27.914 35.395 1.00 49.20 325 MET A CA 1
ATOM 812 C C . MET A 1 124 ? 36.273 27.462 35.989 1.00 50.42 325 MET A C 1
ATOM 813 O O . MET A 1 124 ? 35.322 27.130 35.258 1.00 50.56 325 MET A O 1
ATOM 818 N N . ASN A 1 125 ? 36.200 27.448 37.317 1.00 51.67 326 ASN A N 1
ATOM 819 C CA . ASN A 1 125 ? 34.893 27.362 37.980 1.00 53.23 326 ASN A CA 1
ATOM 820 C C . ASN A 1 125 ? 34.677 28.632 38.785 1.00 54.14 326 ASN A C 1
ATOM 821 O O . ASN A 1 125 ? 35.434 29.587 38.619 1.00 54.61 326 ASN A O 1
ATOM 826 N N . LYS A 1 126 ? 33.656 28.651 39.635 1.00 55.34 327 LYS A N 1
ATOM 827 C CA . LYS A 1 126 ? 33.316 29.846 40.403 1.00 56.48 327 LYS A CA 1
ATOM 828 C C . LYS A 1 126 ? 34.332 30.131 41.501 1.00 56.70 327 LYS A C 1
ATOM 829 O O . LYS A 1 126 ? 34.335 31.221 42.079 1.00 57.41 327 LYS A O 1
ATOM 835 N N . ASP A 1 127 ? 35.200 29.158 41.770 1.00 56.60 328 ASP A N 1
ATOM 836 C CA . ASP A 1 127 ? 36.109 29.210 42.905 1.00 56.51 328 ASP A CA 1
ATOM 837 C C . ASP A 1 127 ? 37.562 29.421 42.501 1.00 55.98 328 ASP A C 1
ATOM 838 O O . ASP A 1 127 ? 38.407 29.753 43.343 1.00 56.52 328 ASP A O 1
ATOM 843 N N . GLY A 1 128 ? 37.853 29.229 41.220 1.00 54.88 329 GLY A N 1
ATOM 844 C CA . GLY A 1 128 ? 39.211 29.350 40.728 1.00 53.53 329 GLY A CA 1
ATOM 845 C C . GLY A 1 128 ? 39.423 28.613 39.420 1.00 52.92 329 GLY A C 1
ATOM 846 O O . GLY A 1 128 ? 38.460 28.230 38.737 1.00 52.48 329 GLY A O 1
ATOM 847 N N . MET A 1 129 ? 40.694 28.410 39.085 1.00 52.19 330 MET A N 1
ATOM 848 C CA . MET A 1 129 ? 41.078 27.904 37.788 1.00 52.18 330 MET A CA 1
ATOM 849 C C . MET A 1 129 ? 42.323 27.036 37.859 1.00 52.13 330 MET A C 1
ATOM 850 O O . MET A 1 129 ? 43.111 27.160 38.793 1.00 52.02 330 MET A O 1
ATOM 855 N N . LEU A 1 130 ? 42.490 26.172 36.854 1.00 51.84 331 LEU A N 1
ATOM 856 C CA . LEU A 1 130 ? 43.653 25.303 36.752 1.00 51.52 331 LEU A CA 1
ATOM 857 C C . LEU A 1 130 ? 44.864 26.018 36.172 1.00 51.49 331 LEU A C 1
ATOM 858 O O . LEU A 1 130 ? 44.727 26.857 35.274 1.00 51.38 331 LEU A O 1
ATOM 863 N N . VAL A 1 131 ? 46.041 25.670 36.695 1.00 51.00 332 VAL A N 1
ATOM 864 C CA . VAL A 1 131 ? 47.318 26.195 36.217 1.00 51.32 332 VAL A CA 1
ATOM 865 C C . VAL A 1 131 ? 48.363 25.069 36.156 1.00 51.64 332 VAL A C 1
ATOM 866 O O . VAL A 1 131 ? 48.093 23.959 36.578 1.00 51.46 332 VAL A O 1
ATOM 870 N N . ALA A 1 132 ? 49.547 25.353 35.625 1.00 52.52 333 ALA A N 1
ATOM 871 C CA . ALA A 1 132 ? 50.586 24.321 35.452 1.00 53.43 333 ALA A CA 1
ATOM 872 C C . ALA A 1 132 ? 50.002 22.955 35.034 1.00 54.00 333 ALA A C 1
ATOM 873 O O . ALA A 1 132 ? 50.176 21.936 35.728 1.00 53.87 333 ALA A O 1
ATOM 875 N N . TYR A 1 133 ? 49.285 22.977 33.906 1.00 54.22 334 TYR A N 1
ATOM 876 C CA . TYR A 1 133 ? 48.797 21.791 33.188 1.00 54.27 334 TYR A CA 1
ATOM 877 C C . TYR A 1 133 ? 47.870 20.911 33.980 1.00 53.75 334 TYR A C 1
ATOM 878 O O . TYR A 1 133 ? 47.909 19.693 33.833 1.00 53.69 334 TYR A O 1
ATOM 887 N N . GLY A 1 134 ? 47.026 21.530 34.801 1.00 53.52 335 GLY A N 1
ATOM 888 C CA . GLY A 1 134 ? 46.154 20.794 35.713 1.00 53.74 335 GLY A CA 1
ATOM 889 C C . GLY A 1 134 ? 46.754 20.503 37.086 1.00 54.25 335 GLY A C 1
ATOM 890 O O . GLY A 1 134 ? 46.015 20.250 38.043 1.00 54.36 335 GLY A O 1
ATOM 891 N N . ASN A 1 135 ? 48.087 20.547 37.195 1.00 54.38 336 ASN A N 1
ATOM 892 C CA . ASN A 1 135 ? 48.785 20.252 38.464 1.00 54.40 336 ASN A CA 1
ATOM 893 C C . ASN A 1 135 ? 48.530 21.271 39.571 1.00 54.34 336 ASN A C 1
ATOM 894 O O . ASN A 1 135 ? 48.676 20.964 40.757 1.00 54.50 336 ASN A O 1
ATOM 899 N N . GLY A 1 136 ? 48.140 22.478 39.174 1.00 54.24 337 GLY A N 1
ATOM 900 C CA . GLY A 1 136 ? 47.876 23.544 40.117 1.00 54.12 337 GLY A CA 1
ATOM 901 C C . GLY A 1 136 ? 46.466 24.072 40.029 1.00 54.01 337 GLY A C 1
ATOM 902 O O . GLY A 1 136 ? 45.810 23.976 38.988 1.00 54.27 337 GLY A O 1
ATOM 903 N N . PHE A 1 137 ? 46.000 24.635 41.133 1.00 53.62 338 PHE A N 1
ATOM 904 C CA . PHE A 1 137 ? 44.736 25.334 41.152 1.00 53.51 338 PHE A CA 1
ATOM 905 C C . PHE A 1 137 ? 44.956 26.626 41.922 1.00 53.68 338 PHE A C 1
ATOM 906 O O . PHE A 1 137 ? 45.457 26.599 43.046 1.00 53.84 338 PHE A O 1
ATOM 914 N N . ILE A 1 138 ? 44.626 27.754 41.290 1.00 53.79 339 ILE A N 1
ATOM 915 C CA . ILE A 1 138 ? 44.712 29.068 41.923 1.00 53.42 339 ILE A CA 1
ATOM 916 C C . ILE A 1 138 ? 43.298 29.596 42.138 1.00 53.87 339 ILE A C 1
ATOM 917 O O . ILE A 1 138 ? 42.436 29.491 41.259 1.00 53.62 339 ILE A O 1
ATOM 922 N N . THR A 1 139 ? 43.069 30.150 43.322 1.00 54.20 340 THR A N 1
ATOM 923 C CA . THR A 1 139 ? 41.729 30.472 43.754 1.00 54.65 340 THR A CA 1
ATOM 924 C C . THR A 1 139 ? 41.312 31.849 43.258 1.00 55.17 340 THR A C 1
ATOM 925 O O . THR A 1 139 ? 42.140 32.736 43.052 1.00 55.07 340 THR A O 1
ATOM 929 N N . ARG A 1 140 ? 40.012 32.014 43.071 1.00 55.73 341 ARG A N 1
ATOM 930 C CA . ARG A 1 140 ? 39.459 33.266 42.615 1.00 56.52 341 ARG A CA 1
ATOM 931 C C . ARG A 1 140 ? 39.690 34.371 43.649 1.00 57.41 341 ARG A C 1
ATOM 932 O O . ARG A 1 140 ? 39.986 35.521 43.295 1.00 57.67 341 ARG A O 1
ATOM 940 N N . GLU A 1 141 ? 39.579 34.003 44.924 1.00 58.55 342 GLU A N 1
ATOM 941 C CA . GLU A 1 141 ? 39.686 34.950 46.031 1.00 59.23 342 GLU A CA 1
ATOM 942 C C . GLU A 1 141 ? 41.118 35.429 46.194 1.00 58.99 342 GLU A C 1
ATOM 943 O O . GLU A 1 141 ? 41.350 36.618 46.395 1.00 59.17 342 GLU A O 1
ATOM 949 N N . PHE A 1 142 ? 42.080 34.518 46.080 1.00 58.99 343 PHE A N 1
ATOM 950 C CA . PHE A 1 142 ? 43.487 34.909 46.150 1.00 59.45 343 PHE A CA 1
ATOM 951 C C . PHE A 1 142 ? 43.836 35.945 45.068 1.00 60.12 343 PHE A C 1
ATOM 952 O O . PHE A 1 142 ? 44.533 36.931 45.343 1.00 60.43 343 PHE A O 1
ATOM 960 N N . LEU A 1 143 ? 43.327 35.724 43.854 1.00 60.59 344 LEU A N 1
ATOM 961 C CA . LEU A 1 143 ? 43.540 36.642 42.726 1.00 60.97 344 LEU A CA 1
ATOM 962 C C . LEU A 1 143 ? 42.901 38.016 42.931 1.00 61.24 344 LEU A C 1
ATOM 963 O O . LEU A 1 143 ? 43.537 39.034 42.662 1.00 61.17 344 LEU A O 1
ATOM 968 N N . LYS A 1 144 ? 41.654 38.025 43.405 1.00 61.90 345 LYS A N 1
ATOM 969 C CA . LYS A 1 144 ? 40.929 39.247 43.777 1.00 62.87 345 LYS A CA 1
ATOM 970 C C . LYS A 1 144 ? 41.621 40.086 44.857 1.00 63.25 345 LYS A C 1
ATOM 971 O O . LYS A 1 144 ? 41.305 41.264 45.030 1.00 63.32 345 LYS A O 1
ATOM 977 N N . SER A 1 145 ? 42.545 39.466 45.591 1.00 63.89 346 SER A N 1
ATOM 978 C CA . SER A 1 145 ? 43.156 40.073 46.770 1.00 64.08 346 SER A CA 1
ATOM 979 C C . SER A 1 145 ? 44.594 40.509 46.518 1.00 64.37 346 SER A C 1
ATOM 980 O O . SER A 1 145 ? 45.380 40.650 47.463 1.00 64.66 346 SER A O 1
ATOM 983 N N . LEU A 1 146 ? 44.956 40.699 45.25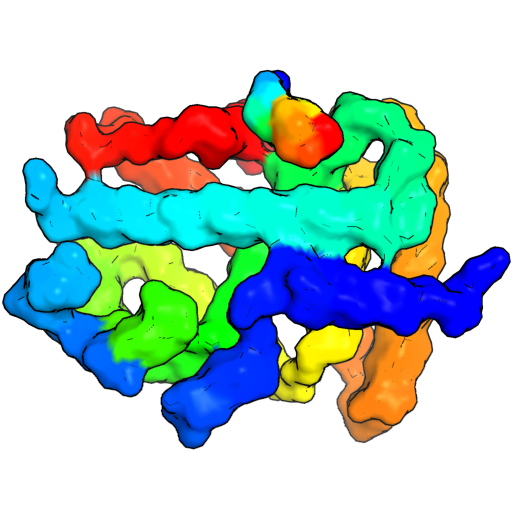4 1.00 64.23 347 LEU A N 1
ATOM 984 C CA . LEU A 1 146 ? 46.273 41.231 44.948 1.00 64.18 347 LEU A CA 1
ATOM 985 C C . LEU A 1 146 ? 46.183 42.756 44.981 1.00 64.49 347 LEU A C 1
ATOM 986 O O . LEU A 1 146 ? 45.084 43.313 45.065 1.00 64.22 347 LEU A O 1
ATOM 991 N N . ARG A 1 147 ? 47.322 43.442 44.954 1.00 65.14 348 ARG A N 1
ATOM 992 C CA . ARG A 1 147 ? 47.276 44.908 45.000 1.00 65.69 348 ARG A CA 1
ATOM 993 C C . ARG A 1 147 ? 46.853 45.438 43.644 1.00 66.22 348 ARG A C 1
ATOM 994 O O . ARG A 1 147 ? 47.204 44.855 42.606 1.00 66.37 348 ARG A O 1
ATOM 1002 N N . LYS A 1 148 ? 46.074 46.520 43.665 1.00 66.60 349 LYS A N 1
ATOM 1003 C CA . LYS A 1 148 ? 45.685 47.216 42.448 1.00 66.94 349 LYS A CA 1
ATOM 1004 C C . LYS A 1 148 ? 46.941 47.570 41.636 1.00 66.71 349 LYS A C 1
ATOM 1005 O O . LYS A 1 148 ? 47.960 47.977 42.213 1.00 66.63 349 LYS A O 1
ATOM 1011 N N . PRO A 1 149 ? 46.880 47.405 40.298 1.00 66.45 350 PRO A N 1
ATOM 1012 C CA . PRO A 1 149 ? 45.712 46.997 39.510 1.00 66.10 350 PRO A CA 1
ATOM 1013 C C . PRO A 1 149 ? 45.673 45.504 39.128 1.00 65.64 350 PRO A C 1
ATOM 1014 O O . PRO A 1 149 ? 44.814 45.103 38.332 1.00 65.50 350 PRO A O 1
ATOM 1018 N N . PHE A 1 150 ? 46.588 44.707 39.689 1.00 64.90 351 PHE A N 1
ATOM 1019 C CA . PHE A 1 150 ? 46.720 43.277 39.359 1.00 64.28 351 PHE A CA 1
ATOM 1020 C C . PHE A 1 150 ? 45.509 42.429 39.726 1.00 63.75 351 PHE A C 1
ATOM 1021 O O . PHE A 1 150 ? 45.243 41.413 39.096 1.00 63.84 351 PHE A O 1
ATOM 1029 N N . CYS A 1 151 ? 44.785 42.851 40.751 1.00 63.10 352 CYS A N 1
ATOM 1030 C CA . CYS A 1 151 ? 43.565 42.186 41.174 1.00 62.63 352 CYS A CA 1
ATOM 1031 C C . CYS A 1 151 ? 42.436 42.322 40.134 1.00 62.02 352 CYS A C 1
ATOM 1032 O O . CYS A 1 151 ? 41.379 41.701 40.266 1.00 61.93 352 CYS A O 1
ATOM 1035 N N . ASP A 1 152 ? 42.667 43.138 39.109 1.00 61.33 353 ASP A N 1
ATOM 1036 C CA . ASP A 1 152 ? 41.666 43.402 38.072 1.00 60.68 353 ASP A CA 1
ATOM 1037 C C . ASP A 1 152 ? 41.842 42.504 36.842 1.00 59.21 353 ASP A C 1
ATOM 1038 O O . ASP A 1 152 ? 41.025 42.541 35.926 1.00 59.05 353 ASP A O 1
ATOM 1043 N N . ILE A 1 153 ? 42.904 41.700 36.835 1.00 57.86 354 ILE A N 1
ATOM 1044 C CA . ILE A 1 153 ? 43.281 40.875 35.676 1.00 56.55 354 ILE A CA 1
ATOM 1045 C C . ILE A 1 153 ? 42.374 39.658 35.436 1.00 56.08 354 ILE A C 1
ATOM 1046 O O . ILE A 1 153 ? 41.894 39.451 34.317 1.00 55.62 354 ILE A O 1
ATOM 1051 N N . MET A 1 154 ? 42.145 38.862 36.481 1.00 55.28 355 MET A N 1
ATOM 1052 C CA . MET A 1 154 ? 41.387 37.617 36.354 1.00 54.70 355 MET A CA 1
ATOM 1053 C C . MET A 1 154 ? 39.877 37.735 36.487 1.00 53.90 355 MET A C 1
ATOM 1054 O O . MET A 1 154 ? 39.134 37.000 35.825 1.00 53.80 355 MET A O 1
ATOM 1059 N N . GLU A 1 155 ? 39.419 38.652 37.328 1.00 52.76 356 GLU A N 1
ATOM 1060 C CA . GLU A 1 155 ? 37.994 38.701 37.657 1.00 52.05 356 GLU A CA 1
ATOM 1061 C C . GLU A 1 155 ? 37.028 38.835 36.463 1.00 50.67 356 GLU A C 1
ATOM 1062 O O . GLU A 1 155 ? 36.032 38.100 36.407 1.00 50.47 356 GLU A O 1
ATOM 1068 N N . PRO A 1 156 ? 37.308 39.756 35.509 1.00 49.75 357 PRO A N 1
ATOM 1069 C CA . PRO A 1 156 ? 36.448 39.819 34.307 1.00 48.58 357 PRO A CA 1
ATOM 1070 C C . PRO A 1 156 ? 36.449 38.529 33.487 1.00 47.85 357 PRO A C 1
ATOM 1071 O O . PRO A 1 156 ? 35.456 38.228 32.811 1.00 47.78 357 PRO A O 1
ATOM 1075 N N . LYS A 1 157 ? 37.547 37.769 33.547 1.00 46.90 358 LYS A N 1
ATOM 1076 C CA . LYS A 1 157 ? 37.627 36.496 32.806 1.00 46.06 358 LYS A CA 1
ATOM 1077 C C . LYS A 1 157 ? 36.751 35.426 33.447 1.00 45.97 358 LYS A C 1
ATOM 1078 O O . LYS A 1 157 ? 36.078 34.669 32.726 1.00 45.76 358 LYS A O 1
ATOM 1084 N N . PHE A 1 158 ? 36.762 35.378 34.790 1.00 45.58 359 PHE A N 1
ATOM 1085 C CA . PHE A 1 158 ? 35.830 34.556 35.581 1.00 45.12 359 PHE A CA 1
ATOM 1086 C C . PHE A 1 158 ? 34.403 34.916 35.231 1.00 45.93 359 PHE A C 1
ATOM 1087 O O . PHE A 1 158 ? 33.567 34.041 34.972 1.00 46.11 359 PHE A O 1
ATOM 1095 N N . ASP A 1 159 ? 34.136 36.215 35.199 1.00 46.82 360 ASP A N 1
ATOM 1096 C CA . ASP A 1 159 ? 32.813 36.720 34.877 1.00 48.02 360 ASP A CA 1
ATOM 1097 C C . ASP A 1 159 ? 32.355 36.189 33.518 1.00 47.89 360 ASP A C 1
ATOM 1098 O O . ASP A 1 159 ? 31.255 35.656 33.397 1.00 47.80 360 ASP A O 1
ATOM 1103 N N . PHE A 1 160 ? 33.207 36.327 32.501 1.00 48.18 361 PHE A N 1
ATOM 1104 C CA . PHE A 1 160 ? 32.890 35.810 31.175 1.00 47.54 361 PHE A CA 1
ATOM 1105 C C . PHE A 1 160 ? 32.744 34.293 31.184 1.00 47.84 361 PHE A C 1
ATOM 1106 O O . PHE A 1 160 ? 31.817 33.756 30.582 1.00 47.68 361 PHE A O 1
ATOM 1114 N N . ALA A 1 161 ? 33.682 33.616 31.843 1.00 48.18 362 ALA A N 1
ATOM 1115 C CA . ALA A 1 161 ? 33.713 32.158 31.879 1.00 48.87 362 ALA A CA 1
ATOM 1116 C C . ALA A 1 161 ? 32.429 31.560 32.453 1.00 49.81 362 ALA A C 1
ATOM 1117 O O . ALA A 1 161 ? 31.867 30.633 31.861 1.00 50.16 362 ALA A O 1
ATOM 1119 N N . MET A 1 162 ? 31.959 32.085 33.591 1.00 50.47 363 MET A N 1
ATOM 1120 C CA . MET A 1 162 ? 30.729 31.568 34.207 1.00 51.31 363 MET A CA 1
ATOM 1121 C C . MET A 1 162 ? 29.560 31.501 33.224 1.00 51.08 363 MET A C 1
ATOM 1122 O O . MET A 1 162 ? 28.888 30.479 33.145 1.00 51.42 363 MET A O 1
ATOM 1127 N N . LYS A 1 163 ? 29.343 32.573 32.464 1.00 51.01 364 LYS A N 1
ATOM 1128 C CA . LYS A 1 163 ? 28.247 32.631 31.492 1.00 51.11 364 LYS A CA 1
ATOM 1129 C C . LYS A 1 163 ? 28.497 31.732 30.277 1.00 50.46 364 LYS A C 1
ATOM 1130 O O . LYS A 1 163 ? 27.552 31.154 29.729 1.00 50.75 364 LYS A O 1
ATOM 1136 N N . PHE A 1 164 ? 29.762 31.635 29.854 1.00 49.55 365 PHE A N 1
ATOM 1137 C CA . PHE A 1 164 ? 30.176 30.799 28.719 1.00 48.43 365 PHE A CA 1
ATOM 1138 C C . PHE A 1 164 ? 30.092 29.321 29.060 1.00 48.50 365 PHE A C 1
ATOM 1139 O O . PHE A 1 164 ? 29.580 28.539 28.266 1.00 48.72 365 PHE A O 1
ATOM 1147 N N . ASN A 1 165 ? 30.598 28.945 30.234 1.00 48.72 366 ASN A N 1
ATOM 1148 C CA . ASN A 1 165 ? 30.514 27.571 30.731 1.00 49.19 366 ASN A CA 1
ATOM 1149 C C . ASN A 1 165 ? 29.070 27.121 30.955 1.00 49.94 366 ASN A C 1
ATOM 1150 O O . ASN A 1 165 ? 28.764 25.928 30.881 1.00 49.99 366 ASN A O 1
ATOM 1155 N N . ALA A 1 166 ? 28.190 28.081 31.236 1.00 50.72 367 ALA A N 1
ATOM 1156 C CA . ALA A 1 166 ? 26.763 27.803 31.400 1.00 51.80 367 ALA A CA 1
ATOM 1157 C C . ALA A 1 166 ? 26.083 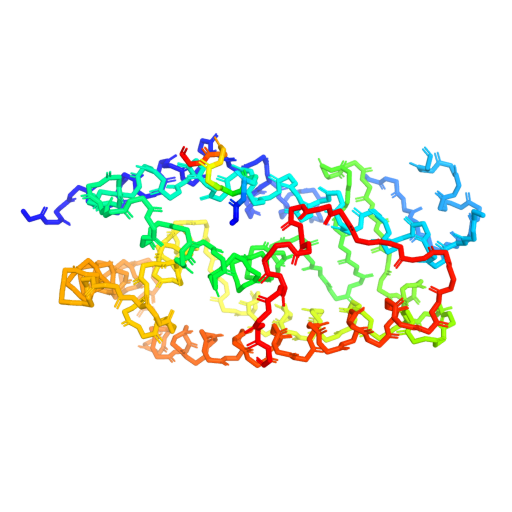27.378 30.090 1.00 51.95 367 ALA A C 1
ATOM 1158 O O . ALA A 1 166 ? 24.985 26.815 30.123 1.00 52.11 367 ALA A O 1
ATOM 1160 N N . LEU A 1 167 ? 26.736 27.640 28.952 1.00 52.12 368 LEU A N 1
ATOM 1161 C CA . LEU A 1 167 ? 26.230 27.206 27.630 1.00 51.79 368 LEU A CA 1
ATOM 1162 C C . LEU A 1 167 ? 26.470 25.717 27.384 1.00 51.62 368 LEU A C 1
ATOM 1163 O O . LEU A 1 167 ? 25.994 25.152 26.385 1.00 51.56 368 LEU A O 1
ATOM 1168 N N . GLU A 1 168 ? 27.223 25.104 28.300 1.00 51.03 369 GLU A N 1
ATOM 1169 C CA . GLU A 1 168 ? 27.486 23.659 28.322 1.00 51.12 369 GLU A CA 1
ATOM 1170 C C . GLU A 1 168 ? 28.051 23.054 27.018 1.00 49.16 369 GLU A C 1
ATOM 1171 O O . GLU A 1 168 ? 27.745 21.915 26.657 1.00 49.03 369 GLU A O 1
ATOM 1177 N N . LEU A 1 169 ? 28.909 23.827 26.352 1.00 47.35 370 LEU A N 1
ATOM 1178 C CA . LEU A 1 169 ? 29.609 23.381 25.152 1.00 45.80 370 LEU A CA 1
ATOM 1179 C C . LEU A 1 169 ? 30.636 22.289 25.462 1.00 44.92 370 LEU A C 1
ATOM 1180 O O . LEU A 1 169 ? 31.211 22.239 26.568 1.00 45.44 370 LEU A O 1
ATOM 1185 N N . ASP A 1 170 ? 30.861 21.410 24.492 1.00 43.16 371 ASP A N 1
ATOM 1186 C CA . ASP A 1 170 ? 31.940 20.441 24.594 1.00 41.71 371 ASP A CA 1
ATOM 1187 C C . ASP A 1 170 ? 33.084 20.856 23.643 1.00 40.52 371 ASP A C 1
ATOM 1188 O O . ASP A 1 170 ? 32.963 21.862 22.938 1.00 40.39 371 ASP A O 1
ATOM 1193 N N . ASP A 1 171 ? 34.178 20.103 23.634 1.00 38.86 372 ASP A N 1
ATOM 1194 C CA . ASP A 1 171 ? 35.336 20.450 22.818 1.00 38.05 372 ASP A CA 1
ATOM 1195 C C . ASP A 1 171 ? 35.017 20.533 21.328 1.00 37.40 372 ASP A C 1
ATOM 1196 O O . ASP A 1 171 ? 35.588 21.363 20.627 1.00 37.08 372 ASP A O 1
ATOM 1201 N N . SER A 1 172 ? 34.106 19.694 20.841 1.00 37.02 373 SER A N 1
ATOM 1202 C CA . SER A 1 172 ? 33.802 19.709 19.401 1.00 37.30 373 SER A CA 1
ATOM 1203 C C . SER A 1 172 ? 33.213 21.061 18.994 1.00 37.26 373 SER A C 1
ATOM 1204 O O . SER A 1 172 ? 33.606 21.614 17.952 1.00 37.25 373 SER A O 1
ATOM 1207 N N . ASP A 1 173 ? 32.336 21.611 19.850 1.00 36.63 374 ASP A N 1
ATOM 1208 C CA . ASP A 1 173 ? 31.734 22.919 19.606 1.00 36.68 374 ASP A CA 1
ATOM 1209 C C . ASP A 1 173 ? 32.814 23.975 19.647 1.00 36.26 374 ASP A C 1
ATOM 1210 O O . ASP A 1 173 ? 32.876 24.845 18.783 1.00 36.60 374 ASP A O 1
ATOM 1215 N N . ILE A 1 174 ? 33.670 23.873 20.658 1.00 35.68 375 ILE A N 1
ATOM 1216 C CA . ILE A 1 174 ? 34.759 24.822 20.888 1.00 34.86 375 ILE A CA 1
ATOM 1217 C C . ILE A 1 174 ? 35.781 24.866 19.740 1.00 34.77 375 ILE A C 1
ATOM 1218 O O . ILE A 1 174 ? 36.207 25.951 19.326 1.00 34.74 375 ILE A O 1
ATOM 1223 N N . SER A 1 175 ? 36.154 23.707 19.201 1.00 34.50 376 SER A N 1
ATOM 1224 C CA . SER A 1 175 ? 37.079 23.690 18.070 1.00 34.84 376 SER A CA 1
ATOM 1225 C C . SER A 1 175 ? 36.572 24.561 16.918 1.00 34.65 376 SER A C 1
ATOM 1226 O O . SER A 1 175 ? 37.324 25.359 16.359 1.00 34.90 376 SER A O 1
ATOM 1229 N N . LEU A 1 176 ? 35.286 24.432 16.601 1.00 34.60 377 LEU A N 1
ATOM 1230 C CA . LEU A 1 176 ? 34.664 25.156 15.482 1.00 33.83 377 LEU A CA 1
ATOM 1231 C C . LEU A 1 176 ? 34.524 26.624 15.796 1.00 33.82 377 LEU A C 1
ATOM 1232 O O . LEU A 1 176 ? 34.857 27.493 14.965 1.00 33.93 377 LEU A O 1
ATOM 1237 N N . PHE A 1 177 ? 34.084 26.895 17.021 1.00 33.51 378 PHE A N 1
ATOM 1238 C CA . PHE A 1 177 ? 34.031 28.255 17.561 1.00 33.57 378 PHE A CA 1
ATOM 1239 C C . PHE A 1 177 ? 35.388 28.974 17.495 1.00 33.08 378 PHE A C 1
ATOM 1240 O O . PHE A 1 177 ? 35.473 30.111 17.025 1.00 32.76 378 PHE A O 1
ATOM 1248 N N . VAL A 1 178 ? 36.451 28.296 17.931 1.00 33.17 379 VAL A N 1
ATOM 1249 C CA . VAL A 1 178 ? 37.809 28.883 17.903 1.00 32.71 379 VAL A CA 1
ATOM 1250 C C . VAL A 1 178 ? 38.307 29.110 16.468 1.00 32.71 379 VAL A C 1
ATOM 1251 O O . VAL A 1 178 ? 38.860 30.174 16.157 1.00 32.21 379 VAL A O 1
ATOM 1255 N N . ALA A 1 179 ? 38.082 28.132 15.588 1.00 33.35 380 ALA A N 1
ATOM 1256 C CA . ALA A 1 179 ? 38.354 28.298 14.139 1.00 34.21 380 ALA A CA 1
ATOM 1257 C C . ALA A 1 179 ? 37.675 29.538 13.538 1.00 35.12 380 ALA A C 1
ATOM 1258 O O . ALA A 1 179 ? 38.291 30.227 12.732 1.00 36.09 380 ALA A O 1
ATOM 1260 N N . ALA A 1 180 ? 36.424 29.816 13.934 1.00 35.3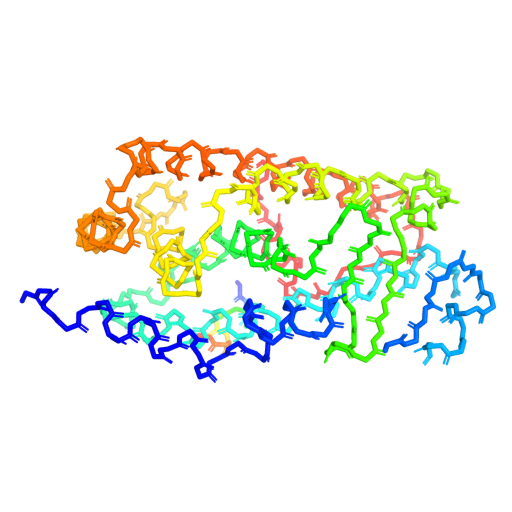0 381 ALA A N 1
ATOM 1261 C CA . ALA A 1 180 ? 35.643 30.940 13.392 1.00 35.26 381 ALA A CA 1
ATOM 1262 C C . ALA A 1 180 ? 36.150 32.267 13.923 1.00 35.76 381 ALA A C 1
ATOM 1263 O O . ALA A 1 180 ? 36.179 33.276 13.196 1.00 36.39 381 ALA A O 1
ATOM 1265 N N . ILE A 1 181 ? 36.538 32.278 15.196 1.00 35.52 382 ILE A N 1
ATOM 1266 C CA . ILE A 1 181 ? 37.270 33.410 15.761 1.00 35.29 382 ILE A CA 1
ATOM 1267 C C . ILE A 1 181 ? 38.513 33.746 14.929 1.00 35.84 382 ILE A C 1
ATOM 1268 O O . ILE A 1 181 ? 38.746 34.890 14.638 1.00 36.20 382 ILE A O 1
ATOM 1273 N N . ILE A 1 182 ? 39.311 32.756 14.554 1.00 37.39 383 ILE A N 1
ATOM 1274 C CA . ILE A 1 182 ? 40.555 33.034 13.812 1.00 39.36 383 ILE A CA 1
ATOM 1275 C C . ILE A 1 182 ? 40.328 33.475 12.343 1.00 40.71 383 ILE A C 1
ATOM 1276 O O . ILE A 1 182 ? 40.861 34.490 11.893 1.00 40.14 383 ILE A O 1
ATOM 1281 N N . CYS A 1 183 ? 39.511 32.719 11.615 1.00 42.48 384 CYS A N 1
ATOM 1282 C CA . CYS A 1 183 ? 39.272 33.001 10.208 1.00 43.97 384 CYS A CA 1
ATOM 1283 C C . CYS A 1 183 ? 38.209 34.082 10.068 1.00 45.13 384 CYS A C 1
ATOM 1284 O O . CYS A 1 183 ? 37.084 33.834 9.656 1.00 45.88 384 CYS A O 1
ATOM 1287 N N . CYS A 1 184 ? 38.587 35.295 10.422 1.00 47.01 385 CYS A N 1
ATOM 1288 C CA . CYS A 1 184 ? 37.633 36.381 10.574 1.00 48.20 385 CYS A CA 1
ATOM 1289 C C . CYS A 1 184 ? 37.947 37.452 9.534 1.00 48.68 385 CYS A C 1
ATOM 1290 O O . CYS A 1 184 ? 39.063 37.965 9.495 1.00 48.53 385 CYS A O 1
ATOM 1293 N N . GLY A 1 185 ? 36.963 37.772 8.694 1.00 49.45 386 GLY A N 1
ATOM 1294 C CA . GLY A 1 185 ? 37.184 38.609 7.522 1.00 50.57 386 GLY A CA 1
ATOM 1295 C C . GLY A 1 185 ? 37.247 40.104 7.744 1.00 51.85 386 GLY A C 1
ATOM 1296 O O . GLY A 1 185 ? 37.530 40.851 6.808 1.00 51.94 386 GLY A O 1
ATOM 1297 N N . ASP A 1 186 ? 36.991 40.564 8.969 1.00 53.12 387 ASP A N 1
ATOM 1298 C CA . ASP A 1 186 ? 37.070 42.005 9.238 1.00 54.40 387 ASP A CA 1
ATOM 1299 C C . ASP A 1 186 ? 38.232 42.443 10.113 1.00 54.45 387 ASP A C 1
ATOM 1300 O O . ASP A 1 186 ? 38.218 43.550 10.644 1.00 55.10 387 ASP A O 1
ATOM 1305 N N . ARG A 1 187 ? 39.240 41.590 10.251 1.00 54.23 388 ARG A N 1
ATOM 1306 C CA . ARG A 1 187 ? 40.449 41.982 10.955 1.00 54.17 388 ARG A CA 1
ATOM 1307 C C . ARG A 1 187 ? 41.131 43.068 10.130 1.00 54.86 388 ARG A C 1
ATOM 1308 O O . ARG A 1 187 ? 41.200 42.951 8.898 1.00 54.91 388 ARG A O 1
ATOM 1316 N N . PRO A 1 188 ? 41.628 44.127 10.800 1.00 55.37 389 PRO A N 1
ATOM 1317 C CA . PRO A 1 188 ? 42.199 45.286 10.107 1.00 55.67 389 PRO A CA 1
ATOM 1318 C C . PRO A 1 188 ? 43.389 44.900 9.239 1.00 56.23 389 PRO A C 1
ATOM 1319 O O . PRO A 1 188 ? 44.198 44.061 9.638 1.00 56.30 389 PRO A O 1
ATOM 1323 N N . GLY A 1 189 ? 43.482 45.500 8.054 1.00 57.12 390 GLY A N 1
ATOM 1324 C CA . GLY A 1 189 ? 44.658 45.354 7.194 1.00 57.46 390 GLY A CA 1
ATOM 1325 C C . GLY A 1 189 ? 44.765 44.039 6.443 1.00 58.12 390 GLY A C 1
ATOM 1326 O O . GLY A 1 189 ? 45.860 43.657 6.008 1.00 57.85 390 GLY A O 1
ATOM 1327 N N . LEU A 1 190 ? 43.634 43.347 6.285 1.00 58.64 391 LEU A N 1
ATOM 1328 C CA . LEU A 1 190 ? 43.604 42.093 5.530 1.00 59.33 391 LEU A CA 1
ATOM 1329 C C . LEU A 1 190 ? 43.731 42.358 4.031 1.00 59.84 391 LEU A C 1
ATOM 1330 O O . LEU A 1 190 ? 43.116 43.286 3.506 1.00 59.83 391 LEU A O 1
ATOM 1335 N N . LEU A 1 191 ? 44.535 41.542 3.356 1.00 60.58 392 LEU A N 1
ATOM 1336 C CA . LEU A 1 191 ? 44.762 41.685 1.913 1.00 60.96 392 LEU A CA 1
ATOM 1337 C C . LEU A 1 191 ? 43.652 41.018 1.112 1.00 61.29 392 LEU A C 1
ATOM 1338 O O . LEU A 1 191 ? 42.933 41.686 0.358 1.00 61.56 392 LEU A O 1
ATOM 1343 N N . ASN A 1 192 ? 43.486 39.710 1.298 1.00 61.54 393 ASN A N 1
ATOM 1344 C CA . ASN A 1 192 ? 42.415 38.982 0.626 1.00 61.50 393 ASN A CA 1
ATOM 1345 C C . ASN A 1 192 ? 41.171 38.750 1.501 1.00 61.39 393 ASN A C 1
ATOM 1346 O O . ASN A 1 192 ? 40.880 37.614 1.900 1.00 61.26 393 ASN A O 1
ATOM 1351 N N . VAL A 1 193 ? 40.431 39.828 1.771 1.00 61.14 394 VAL A N 1
ATOM 1352 C CA . VAL A 1 193 ? 39.199 39.757 2.574 1.00 61.29 394 VAL A CA 1
ATOM 1353 C C . VAL A 1 193 ? 38.191 38.734 2.013 1.00 61.43 394 VAL A C 1
ATOM 1354 O O . VAL A 1 193 ? 37.554 37.988 2.775 1.00 61.27 394 VAL A O 1
ATOM 1358 N N . GLY A 1 194 ? 38.079 38.705 0.684 1.00 61.21 395 GLY A N 1
ATOM 1359 C CA . GLY A 1 194 ? 37.134 37.855 -0.026 1.00 61.14 395 GLY A CA 1
ATOM 1360 C C . GLY A 1 194 ? 37.293 36.379 0.264 1.00 61.16 395 GLY A C 1
ATOM 1361 O O . GLY A 1 194 ? 36.315 35.714 0.602 1.00 60.85 395 GLY A O 1
ATOM 1362 N N . HIS A 1 195 ? 38.521 35.869 0.145 1.00 61.36 396 HIS A N 1
ATOM 1363 C CA . HIS A 1 195 ? 38.782 34.463 0.444 1.00 61.98 396 HIS A CA 1
ATOM 1364 C C . HIS A 1 195 ? 38.514 34.082 1.907 1.00 61.76 396 HIS A C 1
ATOM 1365 O O . HIS A 1 195 ? 37.961 33.014 2.182 1.00 61.77 396 HIS A O 1
ATOM 1372 N N . ILE A 1 196 ? 38.919 34.961 2.826 1.00 61.73 397 ILE A N 1
ATOM 1373 C CA . ILE A 1 196 ? 38.787 34.746 4.269 1.00 61.29 397 ILE A CA 1
ATOM 1374 C C . ILE A 1 196 ? 37.326 34.811 4.722 1.00 61.56 397 ILE A C 1
ATOM 1375 O O . ILE A 1 196 ? 36.908 34.031 5.574 1.00 61.38 397 ILE A O 1
ATOM 1380 N N . GLU A 1 197 ? 36.559 35.730 4.132 1.00 61.90 398 GLU A N 1
ATOM 1381 C CA . GLU A 1 197 ? 35.103 35.766 4.298 1.00 62.23 398 GLU A CA 1
ATOM 1382 C C . GLU A 1 197 ? 34.454 34.456 3.852 1.00 61.73 398 GLU A C 1
ATOM 1383 O O . GLU A 1 197 ? 33.453 34.023 4.434 1.00 61.57 398 GLU A O 1
ATOM 1389 N N . LYS A 1 198 ? 35.026 33.835 2.820 1.00 61.56 399 LYS A N 1
ATOM 1390 C CA . LYS A 1 198 ? 34.508 32.578 2.291 1.00 61.59 399 LYS A CA 1
ATOM 1391 C C . LYS A 1 198 ? 34.862 31.404 3.187 1.00 61.09 399 LYS A C 1
ATOM 1392 O O . LYS A 1 198 ? 34.009 30.558 3.477 1.00 61.21 399 LYS A O 1
ATOM 1398 N N . MET A 1 199 ? 36.122 31.361 3.610 1.00 60.42 400 MET A N 1
ATOM 1399 C CA . MET A 1 199 ? 36.563 30.483 4.685 1.00 60.08 400 MET A CA 1
ATOM 1400 C C . MET A 1 199 ? 35.663 30.589 5.916 1.00 59.34 400 MET A C 1
ATOM 1401 O O . MET A 1 199 ? 35.189 29.562 6.418 1.00 59.44 400 MET A O 1
ATOM 1406 N N . GLN A 1 200 ? 35.420 31.811 6.394 1.00 58.08 401 GLN A N 1
ATOM 1407 C CA . GLN A 1 200 ? 34.588 31.985 7.580 1.00 57.64 401 GLN A CA 1
ATOM 1408 C C . GLN A 1 200 ? 33.177 31.460 7.343 1.00 57.25 401 GLN A C 1
ATOM 1409 O O . GLN A 1 200 ? 32.630 30.735 8.177 1.00 57.04 401 GLN A O 1
ATOM 1415 N N . GLU A 1 201 ? 32.608 31.817 6.194 1.00 57.14 402 GLU A N 1
ATOM 1416 C CA . GLU A 1 201 ? 31.266 31.378 5.803 1.00 57.13 402 GLU A CA 1
ATOM 1417 C C . GLU A 1 201 ? 31.106 29.857 5.913 1.00 55.32 402 GLU A C 1
ATOM 1418 O O . GLU A 1 201 ? 30.106 29.370 6.431 1.00 55.04 402 GLU A O 1
ATOM 1424 N N . GLY A 1 202 ? 32.110 29.128 5.433 1.00 54.13 403 GLY A N 1
ATOM 1425 C CA . GLY A 1 202 ? 32.154 27.673 5.546 1.00 52.53 403 GLY A CA 1
ATOM 1426 C C . GLY A 1 202 ? 32.149 27.178 6.983 1.00 51.69 403 GLY A C 1
ATOM 1427 O O . GLY A 1 202 ? 31.390 26.259 7.318 1.00 51.31 403 GLY A O 1
ATOM 1428 N N . ILE A 1 203 ? 32.979 27.793 7.834 1.00 50.65 404 ILE A N 1
ATOM 1429 C CA . ILE A 1 203 ? 33.111 27.377 9.237 1.00 49.74 404 ILE A CA 1
ATOM 1430 C C . ILE A 1 203 ? 31.848 27.669 10.045 1.00 49.60 404 ILE A C 1
ATOM 1431 O O . ILE A 1 203 ? 31.349 26.803 10.763 1.00 49.78 404 ILE A O 1
ATOM 1436 N N . VAL A 1 204 ? 31.325 28.884 9.917 1.00 49.64 405 VAL A N 1
ATOM 1437 C CA . VAL A 1 204 ? 30.085 29.260 10.592 1.00 49.53 405 VAL A CA 1
ATOM 1438 C C . VAL A 1 204 ? 28.944 28.334 10.171 1.00 49.27 405 VAL A C 1
ATOM 1439 O O . VAL A 1 204 ? 28.121 27.935 10.990 1.00 49.14 405 VAL A O 1
ATOM 1443 N N . HIS A 1 205 ? 28.912 27.972 8.897 1.00 49.29 406 HIS A N 1
ATOM 1444 C CA . HIS A 1 205 ? 27.871 27.096 8.401 1.00 49.57 406 HIS A CA 1
ATOM 1445 C C . HIS A 1 205 ? 27.958 25.720 9.076 1.00 49.03 406 HIS A C 1
ATOM 1446 O O . HIS A 1 205 ? 26.974 25.205 9.609 1.00 49.24 406 HIS A O 1
ATOM 1453 N N . VAL A 1 206 ? 29.155 25.146 9.073 1.00 48.71 407 VAL A N 1
ATOM 1454 C CA . VAL A 1 206 ? 29.391 23.829 9.656 1.00 48.09 407 VAL A CA 1
ATOM 1455 C C . VAL A 1 206 ? 29.155 23.846 11.170 1.00 47.73 407 VAL A C 1
ATOM 1456 O O . VAL A 1 206 ? 28.695 22.853 11.732 1.00 47.19 407 VAL A O 1
ATOM 1460 N N . LEU A 1 207 ? 29.465 24.978 11.808 1.00 47.43 408 LEU A N 1
ATOM 1461 C CA . LEU A 1 207 ? 29.233 25.171 13.241 1.00 47.55 408 LEU A CA 1
ATOM 1462 C C . LEU A 1 207 ? 27.744 25.217 13.574 1.00 48.00 408 LEU A C 1
ATOM 1463 O O . LEU A 1 207 ? 27.310 24.633 14.568 1.00 47.85 408 LEU A O 1
ATOM 1468 N N . ARG A 1 208 ? 26.971 25.916 12.740 1.00 48.80 409 ARG A N 1
ATOM 1469 C CA . ARG A 1 208 ? 25.514 26.005 12.893 1.00 49.79 409 ARG A CA 1
ATOM 1470 C C . ARG A 1 208 ? 24.911 24.598 12.889 1.00 49.04 409 ARG A C 1
ATOM 1471 O O . ARG A 1 208 ? 24.158 24.231 13.790 1.00 48.76 409 ARG A O 1
ATOM 1479 N N . LEU A 1 209 ? 25.284 23.813 11.880 1.00 48.92 410 LEU A N 1
ATOM 1480 C CA . LEU A 1 209 ? 24.829 22.437 11.735 1.00 49.20 410 LEU A CA 1
ATOM 1481 C C . LEU A 1 209 ? 25.238 21.570 12.919 1.00 49.11 410 LEU A C 1
ATOM 1482 O O . LEU A 1 209 ? 24.448 20.760 13.416 1.00 49.18 410 LEU A O 1
ATOM 1487 N N . HIS A 1 210 ? 26.470 21.756 13.378 1.00 48.96 411 HIS A N 1
ATOM 1488 C CA . HIS A 1 210 ? 26.995 20.945 14.455 1.00 48.88 411 HIS A CA 1
ATOM 1489 C C . HIS A 1 210 ? 26.247 21.159 15.773 1.00 49.11 411 HIS A C 1
ATOM 1490 O O . HIS A 1 210 ? 25.937 20.205 16.483 1.00 48.60 411 HIS A O 1
ATOM 1497 N N . LEU A 1 211 ? 25.966 22.416 16.083 1.00 49.96 412 LEU A N 1
ATOM 1498 C CA . LEU A 1 211 ? 25.263 22.777 17.311 1.00 51.22 412 LEU A CA 1
ATOM 1499 C C . LEU A 1 211 ? 23.837 22.236 17.321 1.00 52.35 412 LEU A C 1
ATOM 1500 O O . LEU A 1 211 ? 23.347 21.795 18.362 1.00 52.37 412 LEU A O 1
ATOM 1505 N N . GLN A 1 212 ? 23.191 22.268 16.153 1.00 53.78 413 GLN A N 1
ATOM 1506 C CA . GLN A 1 212 ? 21.832 21.747 15.984 1.00 55.35 413 GLN A CA 1
ATOM 1507 C C . GLN A 1 212 ? 21.705 20.262 16.318 1.00 55.76 413 GLN A C 1
ATOM 1508 O O . GLN A 1 212 ? 20.739 19.852 16.967 1.00 56.11 413 GLN A O 1
ATOM 1514 N N . SER A 1 213 ? 22.672 19.460 15.877 1.00 56.45 414 SER A N 1
ATOM 1515 C CA . SER A 1 213 ? 22.647 18.026 16.159 1.00 57.20 414 SER A CA 1
ATOM 1516 C C . SER A 1 213 ? 23.234 17.699 17.523 1.00 57.16 414 SER A C 1
ATOM 1517 O O . SER A 1 213 ? 22.755 16.786 18.186 1.00 57.69 414 SER A O 1
ATOM 1520 N N . ASN A 1 214 ? 24.261 18.438 17.939 1.00 57.13 415 ASN A N 1
ATOM 1521 C CA . ASN A 1 214 ? 24.892 18.213 19.244 1.00 57.23 415 ASN A CA 1
ATOM 1522 C C . ASN A 1 214 ? 24.088 18.755 20.437 1.00 57.23 415 ASN A C 1
ATOM 1523 O O . ASN A 1 214 ? 24.154 18.202 21.534 1.00 56.72 415 ASN A O 1
ATOM 1528 N N . HIS A 1 215 ? 23.327 19.829 20.214 1.00 57.50 416 HIS A N 1
ATOM 1529 C CA . HIS A 1 215 ? 22.554 20.473 21.279 1.00 57.87 416 HIS A CA 1
ATOM 1530 C C . HIS A 1 215 ? 21.126 20.809 20.808 1.00 58.91 416 HIS A C 1
ATOM 1531 O O . HIS A 1 215 ? 20.734 21.987 20.797 1.00 58.72 416 HIS A O 1
ATOM 1538 N N . PRO A 1 216 ? 20.331 19.776 20.453 1.00 59.99 417 PRO A N 1
ATOM 1539 C CA . PRO A 1 216 ? 19.035 19.973 19.768 1.00 60.72 417 PRO A CA 1
ATOM 1540 C C . PRO A 1 216 ? 18.008 20.780 20.569 1.00 61.31 417 PRO A C 1
ATOM 1541 O O . PRO A 1 216 ? 17.226 21.528 19.983 1.00 61.15 417 PRO A O 1
ATOM 1545 N N . ASP A 1 217 ? 18.041 20.641 21.892 1.00 62.08 418 ASP A N 1
ATOM 1546 C CA . ASP A 1 217 ? 17.125 21.346 22.788 1.00 63.03 418 ASP A CA 1
ATOM 1547 C C . ASP A 1 217 ? 17.406 22.848 22.905 1.00 63.25 418 ASP A C 1
ATOM 1548 O O . ASP A 1 217 ? 16.500 23.624 23.234 1.00 63.80 418 ASP A O 1
ATOM 1553 N N . ASP A 1 218 ? 18.654 23.254 22.662 1.00 63.22 419 ASP A N 1
ATOM 1554 C CA . ASP A 1 218 ? 19.041 24.663 22.760 1.00 62.92 419 ASP A CA 1
ATOM 1555 C C . ASP A 1 218 ? 18.881 25.328 21.389 1.00 62.22 419 ASP A C 1
ATOM 1556 O O . ASP A 1 218 ? 19.776 25.258 20.527 1.00 62.20 419 ASP A O 1
ATOM 1561 N N . ILE A 1 219 ? 17.720 25.959 21.200 1.00 60.98 420 ILE A N 1
ATOM 1562 C CA . ILE A 1 219 ? 17.321 26.530 19.914 1.00 59.62 420 ILE A CA 1
ATOM 1563 C C . ILE A 1 219 ? 18.162 27.754 19.563 1.00 58.46 420 ILE A C 1
ATOM 1564 O O . ILE A 1 219 ? 18.498 27.977 18.396 1.00 58.07 420 ILE A O 1
ATOM 1569 N N . PHE A 1 220 ? 18.501 28.537 20.581 1.00 57.10 421 PHE A N 1
ATOM 1570 C CA . PHE A 1 220 ? 19.223 29.783 20.367 1.00 56.24 421 PHE A CA 1
ATOM 1571 C C . PHE A 1 220 ? 20.741 29.702 20.602 1.00 55.38 421 PHE A C 1
ATOM 1572 O O . PHE A 1 220 ? 21.416 30.735 20.581 1.00 55.65 421 PHE A O 1
ATOM 1580 N N . LEU A 1 221 ? 21.275 28.494 20.802 1.00 53.96 422 LEU A N 1
ATOM 1581 C CA . LEU A 1 221 ? 22.716 28.323 21.062 1.00 52.85 422 LEU A CA 1
ATOM 1582 C C . LEU A 1 221 ? 23.596 29.052 20.023 1.00 51.96 422 LEU A C 1
ATOM 1583 O O . LEU A 1 221 ? 24.488 29.817 20.389 1.00 51.04 422 LEU A O 1
ATOM 1588 N N . PHE A 1 222 ? 23.324 28.826 18.743 1.00 51.12 423 PHE A N 1
ATOM 1589 C CA . PHE A 1 222 ? 24.063 29.500 17.688 1.00 51.20 423 PHE A CA 1
ATOM 1590 C C . PHE A 1 222 ? 24.109 31.036 17.880 1.00 51.57 423 PHE A C 1
ATOM 1591 O O . PHE A 1 222 ? 25.197 31.580 18.110 1.00 51.70 423 PHE A O 1
ATOM 1599 N N . PRO A 1 223 ? 22.945 31.737 17.822 1.00 51.62 424 PRO A N 1
ATOM 1600 C CA . PRO A 1 223 ? 22.914 33.161 18.168 1.00 51.56 424 PRO A CA 1
ATOM 1601 C C . PRO A 1 223 ? 23.548 33.540 19.511 1.00 51.51 424 PRO A C 1
ATOM 1602 O O . PRO A 1 223 ? 24.043 34.655 19.646 1.00 51.60 424 PRO A O 1
ATOM 1606 N N . LYS A 1 224 ? 23.520 32.644 20.494 1.00 51.53 425 LYS A N 1
ATOM 1607 C CA . LYS A 1 224 ? 24.166 32.916 21.781 1.00 51.97 425 LYS A CA 1
ATOM 1608 C C . LYS A 1 224 ? 25.697 32.915 21.654 1.00 51.61 425 LYS A C 1
ATOM 1609 O O . LYS A 1 224 ? 26.357 33.803 22.177 1.00 51.87 425 LYS A O 1
ATOM 1615 N N . LEU A 1 225 ? 26.251 31.943 20.934 1.00 51.47 426 LEU A N 1
ATOM 1616 C CA . LEU A 1 225 ? 27.687 31.940 20.620 1.00 51.22 426 LEU A CA 1
ATOM 1617 C C . LEU A 1 225 ? 28.140 33.209 19.896 1.00 50.80 426 LEU A C 1
ATOM 1618 O O . LEU A 1 225 ? 29.081 33.854 20.337 1.00 50.14 426 LEU A O 1
ATOM 1623 N N . LEU A 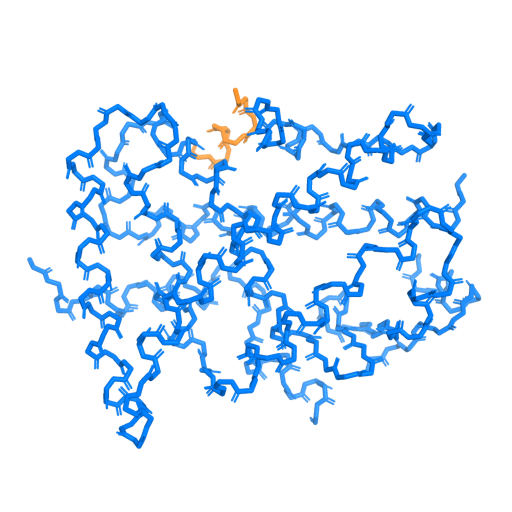1 226 ? 27.463 33.556 18.797 1.00 50.65 427 LEU A N 1
ATOM 1624 C CA . LEU A 1 226 ? 27.685 34.828 18.082 1.00 50.65 427 LEU A CA 1
ATOM 1625 C C . LEU A 1 226 ? 27.764 36.034 19.026 1.00 50.40 427 LEU A C 1
ATOM 1626 O O . LEU A 1 226 ? 28.636 36.900 18.874 1.00 49.99 427 LEU A O 1
ATOM 1631 N N . GLN A 1 227 ? 26.860 36.085 20.002 1.00 50.10 428 GLN A N 1
ATOM 1632 C CA . GLN A 1 227 ? 26.948 37.107 21.043 1.00 50.34 428 GLN A CA 1
ATOM 1633 C C . GLN A 1 227 ? 28.266 37.012 21.822 1.00 49.77 428 GLN A C 1
ATOM 1634 O O . GLN A 1 227 ? 28.896 38.033 22.089 1.00 50.31 428 GLN A O 1
ATOM 1640 N N . LYS A 1 228 ? 28.690 35.793 22.154 1.00 48.91 429 LYS A N 1
ATOM 1641 C CA . LYS A 1 228 ? 29.963 35.573 22.846 1.00 48.29 429 LYS A CA 1
ATOM 1642 C C . LYS A 1 228 ? 31.178 36.041 22.050 1.00 48.08 429 LYS A C 1
ATOM 1643 O O . LYS A 1 228 ? 32.115 36.573 22.628 1.00 48.39 429 LYS A O 1
ATOM 1649 N N . MET A 1 229 ? 31.155 35.866 20.732 1.00 47.7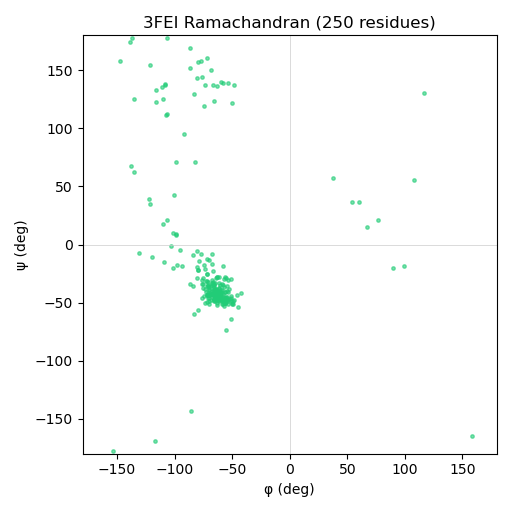8 430 MET A N 1
ATOM 1650 C CA . MET A 1 229 ? 32.218 36.385 19.883 1.00 48.12 430 MET A CA 1
ATOM 1651 C C . MET A 1 229 ? 32.420 37.893 20.079 1.00 47.52 430 MET A C 1
ATOM 1652 O O . MET A 1 229 ? 33.556 38.342 20.282 1.00 47.47 430 MET A O 1
ATOM 1657 N N . ALA A 1 230 ? 31.327 38.664 20.038 1.00 46.67 431 ALA A N 1
ATOM 1658 C CA . ALA A 1 230 ? 31.389 40.116 20.276 1.00 45.87 431 ALA A CA 1
ATOM 1659 C C . ALA A 1 230 ? 31.780 40.474 21.718 1.00 45.47 431 ALA A C 1
ATOM 1660 O O . ALA A 1 230 ? 32.435 41.507 21.954 1.00 45.39 431 ALA A O 1
ATOM 1662 N N . ASP A 1 231 ? 31.378 39.633 22.669 1.00 44.48 432 ASP A N 1
ATOM 1663 C CA . ASP A 1 231 ? 31.749 39.816 24.076 1.00 44.58 432 ASP A CA 1
ATOM 1664 C C . ASP A 1 231 ? 33.241 39.621 24.287 1.00 44.05 432 ASP A C 1
ATOM 1665 O O . ASP A 1 231 ? 33.848 40.274 25.131 1.00 43.64 432 ASP A O 1
ATOM 1670 N N . LEU A 1 232 ? 33.811 38.682 23.534 1.00 43.53 433 LEU A N 1
ATOM 1671 C CA . LEU A 1 232 ? 35.220 38.374 23.632 1.00 42.85 433 LEU A CA 1
ATOM 1672 C C . LEU A 1 232 ? 36.062 39.516 23.105 1.00 42.53 433 LEU A C 1
ATOM 1673 O O . LEU A 1 232 ? 37.064 39.857 23.723 1.00 42.19 433 LEU A O 1
ATOM 1678 N N . ARG A 1 233 ? 35.644 40.101 21.978 1.00 42.56 434 ARG A N 1
ATOM 1679 C CA . ARG A 1 233 ? 36.283 41.295 21.402 1.00 42.99 434 ARG A CA 1
ATOM 1680 C C . ARG A 1 233 ? 36.430 42.393 22.464 1.00 42.13 434 ARG A C 1
ATOM 1681 O O . ARG A 1 233 ? 37.499 42.971 22.623 1.00 42.23 434 ARG A O 1
ATOM 1689 N N . GLN A 1 234 ? 35.345 42.667 23.178 1.00 41.48 435 GLN A N 1
ATOM 1690 C CA . GLN A 1 234 ? 35.325 43.671 24.238 1.00 41.57 435 GLN A CA 1
ATOM 1691 C C . GLN A 1 234 ? 36.180 43.261 25.434 1.00 40.25 435 GLN A C 1
ATOM 1692 O O . GLN A 1 234 ? 36.883 44.085 25.989 1.00 40.39 435 GLN A O 1
ATOM 1698 N N . LEU A 1 235 ? 36.090 42.000 25.836 1.00 38.92 436 LEU A N 1
ATOM 1699 C CA . LEU A 1 235 ? 36.949 41.455 26.872 1.00 38.52 436 LEU A CA 1
ATOM 1700 C C . LEU A 1 235 ? 38.466 41.634 26.568 1.00 38.19 436 LEU A C 1
ATOM 1701 O O . LEU A 1 235 ? 39.240 42.036 27.433 1.00 37.82 436 LEU A O 1
ATOM 1706 N N . VAL A 1 236 ? 38.863 41.341 25.336 1.00 37.87 437 VAL A N 1
ATOM 1707 C CA . VAL A 1 236 ? 40.238 41.528 24.883 1.00 37.63 437 VAL A CA 1
ATOM 1708 C C . VAL A 1 236 ? 40.634 43.008 24.873 1.00 38.20 437 VAL A C 1
ATOM 1709 O O . VAL A 1 236 ? 41.744 43.367 25.286 1.00 38.64 437 VAL A O 1
ATOM 1713 N N . THR A 1 237 ? 39.727 43.863 24.418 1.00 38.71 438 THR A N 1
ATOM 1714 C CA . THR A 1 237 ? 39.986 45.305 24.361 1.00 39.43 438 THR A CA 1
ATOM 1715 C C . THR A 1 237 ? 40.305 45.860 25.761 1.00 39.60 438 THR A C 1
ATOM 1716 O O . THR A 1 237 ? 41.309 46.552 25.945 1.00 39.69 438 THR A O 1
ATOM 1720 N N . GLU A 1 238 ? 39.469 45.510 26.736 1.00 39.18 439 GLU A N 1
ATOM 1721 C CA . GLU A 1 238 ? 39.676 45.872 28.133 1.00 39.70 439 GLU A CA 1
ATOM 1722 C C . GLU A 1 238 ? 40.949 45.271 28.731 1.00 38.80 439 GLU A C 1
ATOM 1723 O O . GLU A 1 238 ? 41.664 45.938 29.482 1.00 38.72 439 GLU A O 1
ATOM 1729 N N . HIS A 1 239 ? 41.235 44.017 28.389 1.00 38.18 440 HIS A N 1
ATOM 1730 C CA . HIS A 1 239 ? 42.420 43.336 28.884 1.00 37.75 440 HIS A CA 1
ATOM 1731 C C . HIS A 1 239 ? 43.722 43.986 28.377 1.00 37.91 440 HIS A C 1
ATOM 1732 O O . HIS A 1 239 ? 44.639 44.230 29.168 1.00 37.50 440 HIS A O 1
ATOM 1739 N N . ALA A 1 240 ? 43.786 44.271 27.067 1.00 37.56 441 ALA A N 1
ATOM 1740 C CA . ALA A 1 240 ? 44.921 44.956 26.454 1.00 37.60 441 ALA A CA 1
ATOM 1741 C C . ALA A 1 240 ? 45.149 46.301 27.116 1.00 38.11 441 ALA A C 1
ATOM 1742 O O . ALA A 1 240 ? 46.294 46.750 27.288 1.00 38.35 441 ALA A O 1
ATOM 1744 N N . GLN A 1 241 ? 44.055 46.956 27.478 1.00 38.38 442 GLN A N 1
ATOM 1745 C CA . GLN A 1 241 ? 44.149 48.249 28.129 1.00 39.42 442 GLN A CA 1
ATOM 1746 C C . GLN A 1 241 ? 44.809 48.110 29.513 1.00 40.13 442 GLN A C 1
ATOM 1747 O O . GLN A 1 241 ? 45.721 48.864 29.843 1.00 39.63 442 GLN A O 1
ATOM 1753 N N . LEU A 1 242 ? 44.353 47.135 30.299 1.00 41.13 443 LEU A N 1
ATOM 1754 C CA . LEU A 1 242 ? 44.910 46.900 31.629 1.00 42.51 443 LEU A CA 1
ATOM 1755 C C . LEU A 1 242 ? 46.369 46.490 31.537 1.00 43.02 443 LEU A C 1
ATOM 1756 O O . LEU A 1 242 ? 47.197 46.938 32.342 1.00 43.47 443 LEU A O 1
ATOM 1761 N N . VAL A 1 243 ? 46.684 45.665 30.542 1.00 43.28 444 VAL A N 1
ATOM 1762 C CA . VAL A 1 243 ? 48.062 45.235 30.312 1.00 43.44 444 VAL A CA 1
ATOM 1763 C C . VAL A 1 243 ? 48.953 46.434 29.995 1.00 43.70 444 VAL A C 1
ATOM 1764 O O . VAL A 1 243 ? 50.092 46.507 30.479 1.00 44.03 444 VAL A O 1
ATOM 1768 N N . GLN A 1 244 ? 48.433 47.364 29.191 1.00 43.74 445 GLN A N 1
ATOM 1769 C CA . GLN A 1 244 ? 49.179 48.571 28.811 1.00 43.86 445 GLN A CA 1
ATOM 1770 C C . GLN A 1 244 ? 49.406 49.490 30.018 1.00 44.08 445 GLN A C 1
ATOM 1771 O O . GLN A 1 244 ? 50.478 50.068 30.176 1.00 44.08 445 GLN A O 1
ATOM 1777 N N . ILE A 1 245 ? 48.394 49.596 30.870 1.00 44.37 446 ILE A N 1
ATOM 1778 C CA . ILE A 1 245 ? 48.495 50.363 32.106 1.00 44.96 446 ILE A CA 1
ATOM 1779 C C . ILE A 1 245 ? 49.611 49.788 32.973 1.00 45.46 446 ILE A C 1
ATOM 1780 O O . ILE A 1 245 ? 50.450 50.529 33.478 1.00 45.54 446 ILE A O 1
ATOM 1785 N N . ILE A 1 246 ? 49.632 48.465 33.115 1.00 46.05 447 ILE A N 1
ATOM 1786 C CA . ILE A 1 246 ? 50.618 47.796 33.960 1.00 46.43 447 ILE A CA 1
ATOM 1787 C C . ILE A 1 246 ? 52.035 47.991 33.395 1.00 47.37 447 ILE A C 1
ATOM 1788 O O . ILE A 1 246 ? 52.967 48.331 34.132 1.00 47.48 447 ILE A O 1
ATOM 1793 N N . LYS A 1 247 ? 52.168 47.819 32.083 1.00 47.85 448 LYS A N 1
ATOM 1794 C CA . LYS A 1 247 ? 53.431 47.963 31.376 1.00 48.83 448 LYS A CA 1
ATOM 1795 C C . LYS A 1 247 ? 54.089 49.325 31.613 1.00 48.99 448 LYS A C 1
ATOM 1796 O O . LYS A 1 247 ? 55.294 49.411 31.883 1.00 49.12 448 LYS A O 1
ATOM 1802 N N . LYS A 1 248 ? 53.291 50.387 31.512 1.00 49.27 449 LYS A N 1
ATOM 1803 C CA . LYS A 1 248 ? 53.808 51.749 31.595 1.00 49.26 449 LYS A CA 1
ATOM 1804 C C . LYS A 1 248 ? 54.043 52.237 33.012 1.00 49.98 449 LYS A C 1
ATOM 1805 O O . LYS A 1 248 ? 54.786 53.200 33.204 1.00 50.22 449 LYS A O 1
ATOM 1811 N N . THR A 1 249 ? 53.416 51.593 33.995 1.00 50.98 450 THR A N 1
ATOM 1812 C CA . THR A 1 249 ? 53.421 52.115 35.367 1.00 52.51 450 THR A CA 1
ATOM 1813 C C . THR A 1 249 ? 54.041 51.202 36.424 1.00 53.82 450 THR A C 1
ATOM 1814 O O . THR A 1 249 ? 54.273 51.634 37.554 1.00 53.99 450 THR A O 1
ATOM 1818 N N . GLU A 1 250 ? 54.318 49.953 36.055 1.00 55.58 451 GLU A N 1
ATOM 1819 C CA . GLU A 1 250 ? 55.031 49.024 36.934 1.00 57.25 451 GLU A CA 1
ATOM 1820 C C . GLU A 1 250 ? 56.413 48.778 36.373 1.00 58.09 451 GLU A C 1
ATOM 1821 O O . GLU A 1 250 ? 56.560 48.382 35.222 1.00 58.45 451 GLU A O 1
ATOM 1827 N N . SER A 1 251 ? 57.420 49.016 37.202 1.00 59.47 452 SER A N 1
ATOM 1828 C CA . SER A 1 251 ? 58.826 48.884 36.808 1.00 60.62 452 SER A CA 1
ATOM 1829 C C . SER A 1 251 ? 59.252 47.443 36.517 1.00 61.17 452 SER A C 1
ATOM 1830 O O . SER A 1 251 ? 60.105 47.213 35.656 1.00 61.70 452 SER A O 1
ATOM 1833 N N . ASP A 1 252 ? 58.679 46.478 37.234 1.00 61.75 453 ASP A N 1
ATOM 1834 C CA . ASP A 1 252 ? 59.073 45.075 37.059 1.00 62.38 453 ASP A CA 1
ATOM 1835 C C . ASP A 1 252 ? 58.076 44.309 36.180 1.00 62.36 453 ASP A C 1
ATOM 1836 O O . ASP A 1 252 ? 57.737 43.163 36.475 1.00 62.63 453 ASP A O 1
ATOM 1841 N N . ALA A 1 253 ? 57.617 44.927 35.092 1.00 62.12 454 ALA A N 1
ATOM 1842 C CA . ALA A 1 253 ? 56.540 44.334 34.302 1.00 61.75 454 ALA A CA 1
ATOM 1843 C C . ALA A 1 253 ? 56.741 44.424 32.785 1.00 61.65 454 ALA A C 1
ATOM 1844 O O . ALA A 1 253 ? 55.992 45.130 32.084 1.00 61.99 454 ALA A O 1
ATOM 1846 N N . ALA A 1 254 ? 57.749 43.705 32.287 1.00 61.03 455 ALA A N 1
ATOM 1847 C CA . ALA A 1 254 ? 57.996 43.589 30.842 1.00 60.31 455 ALA A CA 1
ATOM 1848 C C . ALA A 1 254 ? 57.057 42.565 30.208 1.00 59.51 455 ALA A C 1
ATOM 1849 O O . ALA A 1 254 ? 56.544 41.680 30.895 1.00 59.47 455 ALA A O 1
ATOM 1851 N N . LEU A 1 255 ? 56.836 42.705 28.899 1.00 58.50 456 LEU A N 1
ATOM 1852 C CA . LEU A 1 255 ? 56.066 41.737 28.118 1.00 57.11 456 LEU A CA 1
ATOM 1853 C C . LEU A 1 255 ? 56.981 40.947 27.209 1.00 56.01 456 LEU A C 1
ATOM 1854 O O . LEU A 1 255 ? 57.878 41.514 26.579 1.00 56.12 456 LEU A O 1
ATOM 1859 N N . HIS A 1 256 ? 56.745 39.639 27.143 1.00 54.53 457 HIS A N 1
ATOM 1860 C CA . HIS A 1 256 ? 57.411 38.760 26.193 1.00 53.16 457 HIS A CA 1
ATOM 1861 C C . HIS A 1 256 ? 57.340 39.397 24.797 1.00 52.50 457 HIS A C 1
ATOM 1862 O O . HIS A 1 256 ? 56.306 39.961 24.423 1.00 53.01 457 HIS A O 1
ATOM 1869 N N . PRO A 1 257 ? 58.446 39.364 24.037 1.00 51.25 458 PRO A N 1
ATOM 1870 C CA . PRO A 1 257 ? 58.424 39.947 22.688 1.00 50.13 458 PRO A CA 1
ATOM 1871 C C . PRO A 1 257 ? 57.314 39.458 21.720 1.00 48.77 458 PRO A C 1
ATOM 1872 O O . PRO A 1 257 ? 56.888 40.220 20.857 1.00 48.63 458 PRO A O 1
ATOM 1876 N N . LEU A 1 258 ? 56.868 38.208 21.848 1.00 47.32 459 LEU A N 1
ATOM 1877 C CA . LEU A 1 258 ? 55.750 37.697 21.030 1.00 46.17 459 LEU A CA 1
ATOM 1878 C C . LEU A 1 258 ? 54.453 38.418 21.383 1.00 45.77 459 LEU A C 1
ATOM 1879 O O . LEU A 1 258 ? 53.725 38.877 20.494 1.00 45.50 459 LEU A O 1
ATOM 1884 N N . LEU A 1 259 ? 54.181 38.507 22.684 1.00 45.17 460 LEU A N 1
ATOM 1885 C CA . LEU A 1 259 ? 53.026 39.233 23.195 1.00 45.22 460 LEU A CA 1
ATOM 1886 C C . LEU A 1 259 ? 53.065 40.727 22.844 1.00 46.03 460 LEU A C 1
ATOM 1887 O O . LEU A 1 259 ? 52.030 41.321 22.524 1.00 46.44 460 LEU A O 1
ATOM 1892 N N . GLN A 1 260 ? 54.255 41.322 22.868 1.00 46.86 461 GLN A N 1
ATOM 1893 C CA . GLN A 1 260 ? 54.416 42.709 22.456 1.00 48.19 461 GLN A CA 1
ATOM 1894 C C . GLN A 1 260 ? 54.096 42.923 20.965 1.00 48.63 461 GLN A C 1
ATOM 1895 O O . GLN A 1 260 ? 53.482 43.928 20.611 1.00 48.73 461 GLN A O 1
ATOM 1901 N N . GLU A 1 261 ? 54.486 41.981 20.104 1.00 49.08 462 GLU A N 1
ATOM 1902 C CA . GLU A 1 261 ? 54.075 42.009 18.692 1.00 49.94 462 GLU A CA 1
ATOM 1903 C C . GLU A 1 261 ? 52.564 42.036 18.542 1.00 49.54 462 GLU A C 1
ATOM 1904 O O . GLU A 1 261 ? 52.020 42.865 17.817 1.00 49.24 462 GLU A O 1
ATOM 1910 N N . ILE A 1 262 ? 51.904 41.110 19.232 1.00 49.65 463 ILE A N 1
ATOM 1911 C CA . ILE A 1 262 ? 50.453 40.933 19.142 1.00 49.66 463 ILE A CA 1
ATOM 1912 C C . ILE A 1 262 ? 49.723 42.204 19.595 1.00 50.37 463 ILE A C 1
ATOM 1913 O O . ILE A 1 262 ? 48.818 42.675 18.901 1.00 50.12 463 ILE A O 1
ATOM 1918 N N . TYR A 1 263 ? 50.162 42.769 20.723 1.00 51.27 464 TYR A N 1
ATOM 1919 C CA . TYR A 1 263 ? 49.551 43.973 21.305 1.00 52.49 464 TYR A CA 1
ATOM 1920 C C . TYR A 1 263 ? 49.863 45.264 20.552 1.00 53.55 464 TYR A C 1
ATOM 1921 O O . TYR A 1 263 ? 49.144 46.258 20.699 1.00 53.61 464 TYR A O 1
ATOM 1930 N N . ARG A 1 264 ? 50.942 45.257 19.776 1.00 55.10 465 ARG A N 1
ATOM 1931 C CA . ARG A 1 264 ? 51.380 46.448 19.046 1.00 57.22 465 ARG A CA 1
ATOM 1932 C C . ARG A 1 264 ? 50.317 46.857 18.022 1.00 57.38 465 ARG A C 1
ATOM 1933 O O . ARG A 1 264 ? 49.753 46.001 17.353 1.00 57.28 465 ARG A O 1
ATOM 1941 N N . ASP A 1 265 ? 50.032 48.158 17.944 1.00 58.41 466 ASP A N 1
ATOM 1942 C CA . ASP A 1 265 ? 49.044 48.735 17.013 1.00 59.47 466 ASP A CA 1
ATOM 1943 C C . ASP A 1 265 ? 47.587 48.346 17.279 1.00 60.06 466 ASP A C 1
ATOM 1944 O O . ASP A 1 265 ? 46.728 48.558 16.414 1.00 60.58 466 ASP A O 1
ATOM 1949 N N . MET A 1 266 ? 47.287 47.804 18.456 1.00 60.47 467 MET A N 1
ATOM 1950 C CA . MET A 1 266 ? 45.982 47.176 18.643 1.00 61.12 467 MET A CA 1
ATOM 1951 C C . MET A 1 266 ? 44.784 48.101 18.920 1.00 61.58 467 MET A C 1
ATOM 1952 O O . MET A 1 266 ? 43.789 48.044 18.184 1.00 62.15 467 MET A O 1
ATOM 1957 N N . TYR A 1 267 ? 44.877 48.919 19.969 1.00 61.46 468 TYR A N 1
ATOM 1958 C CA . TYR A 1 267 ? 43.802 49.846 20.407 1.00 61.77 468 TYR A CA 1
ATOM 1959 C C . TYR A 1 267 ? 42.342 49.336 20.461 1.00 61.91 468 TYR A C 1
ATOM 1960 O O . TYR A 1 267 ? 41.975 48.235 20.040 1.00 62.40 468 TYR A O 1
ATOM 1970 N N . HIS B 2 3 ? 56.401 41.636 12.410 1.00 65.86 746 HIS Z N 1
ATOM 1971 C CA . HIS B 2 3 ? 55.891 40.571 13.334 1.00 65.87 746 HIS Z CA 1
ATOM 1972 C C . HIS B 2 3 ? 56.770 39.321 13.306 1.00 65.57 746 HIS Z C 1
ATOM 1973 O O . HIS B 2 3 ? 56.279 38.207 13.077 1.00 65.46 746 HIS Z O 1
ATOM 1980 N N . GLN B 2 4 ? 58.061 39.530 13.582 1.00 65.02 747 GLN Z N 1
ATOM 1981 C CA . GLN B 2 4 ? 59.113 38.515 13.436 1.00 64.51 747 GLN Z CA 1
ATOM 1982 C C . GLN B 2 4 ? 58.752 37.135 13.986 1.00 63.30 747 GLN Z C 1
ATOM 1983 O O . GLN B 2 4 ? 58.833 36.138 13.261 1.00 63.44 747 GLN Z O 1
ATOM 1989 N N . LEU B 2 5 ? 58.346 37.092 15.253 1.00 61.84 748 LEU Z N 1
ATOM 1990 C CA . LEU B 2 5 ? 58.167 35.838 15.975 1.00 60.63 748 LEU Z CA 1
ATOM 1991 C C . LEU B 2 5 ? 56.906 35.066 15.577 1.00 59.76 748 LEU Z C 1
ATOM 1992 O O . LEU B 2 5 ? 56.922 33.837 15.522 1.00 59.17 748 LEU Z O 1
ATOM 1997 N N . LEU B 2 6 ? 55.821 35.789 15.311 1.00 59.13 749 LEU Z N 1
ATOM 1998 C CA . LEU B 2 6 ? 54.569 35.174 14.870 1.00 58.78 749 LEU Z CA 1
ATOM 1999 C C . LEU B 2 6 ? 54.760 34.625 13.457 1.00 58.60 749 LEU Z C 1
ATOM 2000 O O . LEU B 2 6 ? 54.344 33.507 13.150 1.00 58.06 749 LEU Z O 1
ATOM 2005 N N . ARG B 2 7 ? 55.420 35.423 12.619 1.00 58.65 750 ARG Z N 1
ATOM 2006 C CA . ARG B 2 7 ? 55.885 35.001 11.296 1.00 58.88 750 ARG Z CA 1
ATOM 2007 C C . ARG B 2 7 ? 56.789 33.758 11.391 1.00 58.19 750 ARG Z C 1
ATOM 2008 O O . ARG B 2 7 ? 56.670 32.832 10.583 1.00 58.08 750 ARG Z O 1
ATOM 2016 N N . TYR B 2 8 ? 57.664 33.736 12.399 1.00 57.55 751 TYR Z N 1
ATOM 2017 C CA . TYR B 2 8 ? 58.550 32.598 12.662 1.00 56.92 751 TYR Z CA 1
ATOM 2018 C C . TYR B 2 8 ? 57.783 31.305 12.973 1.00 56.70 751 TYR Z C 1
ATOM 2019 O O . TYR B 2 8 ? 58.090 30.247 12.402 1.00 56.41 751 TYR Z O 1
ATOM 2028 N N . LEU B 2 9 ? 56.804 31.397 13.882 1.00 56.16 752 LEU Z N 1
ATOM 2029 C CA . LEU B 2 9 ? 55.903 30.280 14.189 1.00 55.63 752 LEU Z CA 1
ATOM 2030 C C . LEU B 2 9 ? 55.128 29.848 12.931 1.00 55.85 752 LEU Z C 1
ATOM 2031 O O . LEU B 2 9 ? 54.925 28.656 12.685 1.00 56.06 752 LEU Z O 1
ATOM 2036 N N . LEU B 2 10 ? 54.712 30.823 12.131 1.00 56.00 753 LEU Z N 1
ATOM 2037 C CA . LEU B 2 10 ? 53.929 30.539 10.939 1.00 56.28 753 LEU Z CA 1
ATOM 2038 C C . LEU B 2 10 ? 54.735 29.913 9.805 1.00 56.80 753 LEU Z C 1
ATOM 2039 O O . LEU B 2 10 ? 55.935 30.171 9.646 1.00 57.13 753 LEU Z O 1
#

GO terms:
  GO:0005515 protein binding (F, IPI)
  GO:0005634 nucleus (C, IDA)
  GO:0035357 peroxisome proliferator activated receptor signaling pathway (P, IDA)
  GO:0001216 DNA-binding transcription activator activity (F, IDA)
  GO:0030512 negative regulation of transforming growth factor beta receptor signaling pathway (P, IDA)
  GO:1903944 negative regulation of hepatocyte apoptotic process (P, IMP)
  GO:0051607 defense response to virus (P, IMP)
  GO:0051898 negative regulation of phosphatidylinositol 3-kinase/protein kinase B signal transduction (P, IMP)
  GO:2001171 positive regulation of ATP biosynthetic process (P, IMP)
  GO:1900016 negative regulation of cytokine production involved in inflammatory response (P, IMP)
  GO:0046889 positive regulation of lipid biosynthetic process (P, IMP)
  GO:1903427 negative regulation of reactive oxygen species biosynthetic process (P, IMP)
  GO:0000978 RNA polymerase II cis-regulatory region sequence-specific DNA binding (F, IDA)
  GO:0001227 DNA-binding transcription repressor activity, RNA polymerase II-specific (F, IDA)
  GO:0001228 DNA-binding transcription activator activity, RNA polymerase II-specific (F, IDA)
  GO:0045944 positive regulation of transcription by RNA polymerase II (P, IDA)
  GO:0000122 negative regulation of transcription by RNA polymerase II (P, IDA)
  GO:0004879 nuclear receptor activity (F, IDA)
  GO:0008289 lipid binding (F, IDA)
  GO:0003677 DNA binding (F, TAS)

Solvent-accessible surface area: 12545 Å² total; per-residue (Å²): 175,62,190,41,18,28,126,117,0,75,72,6,4,82,158,41,9,66,37,29,21,102,77,0,66,103,53,36,110,93,84,68,8,100,53,88,126,12,10,77,120,57,105,205,75,12,11,14,52,11,12,108,63,38,15,65,70,13,27,65,19,0,55,22,0,1,74,0,0,74,48,1,42,24,0,64,130,14,71,72,68,1,13,6,19,0,0,6,38,0,0,6,10,0,8,15,0,24,38,0,4,10,2,40,143,74,0,12,11,47,63,121,4,110,6,28,10,24,45,121,11,8,105,76,11,93,169,27,3,20,64,14,16,45,49,10,1,71,12,0,56,120,2,26,76,19,140,4,57,4,16,0,1,0,2,0,0,0,0,4,0,0,9,7,97,11,78,68,19,126,77,56,39,73,0,93,138,20,39,111,11,3,36,80,12,0,122,94,44,4,113,87,58,32,86,142,49,138,140,2,26,67,81,0,77,104,24,31,53,45,0,98,95,16,12,61,86,20,20,115,24,11,90,77,0,60,144,102,31,119,84,5,88,26,74,77,7,2,60,3,0,27,107,119,27,248,89,131,56,0,117,184,46,32